Protein AF-0000000084583460 (afdb_homodimer)

Organism: NCBI:txid361277

Secondary structure (DSSP, 8-state):
-EEEEEEEEB-GGGHHHHHHHHHHHHHHHHTSTTEEEEEEEEETTEEEEEEEEEEES-HHHHHHHHHSHHHHHHHHHHHHHBSS--EEEEEEEEE--/-EEEEEEEEB-GGGHHHHHHHHHHHHHHHHTSTTEEEEEEEEETTEEEEEEEEEEES-HHHHHHHHHSHHHHHHHHHHHHHBSS--EEEEEEEEE--

Foldseek 3Di:
DKKKKKKFFFDPVCLVVLVVLVVLLLVVLVPQPFWPHWDKDADPVDSRIIIIITDGNDVVSVVCSCPDPSNVVSQVVRVVTTPDDIDMDMDDDDDDD/DKKKKKKFFFDPVCLVVLVVLVVLLLVVLVPQPFWPHWDKDADPVHSRIIIIITDGNDVVSVV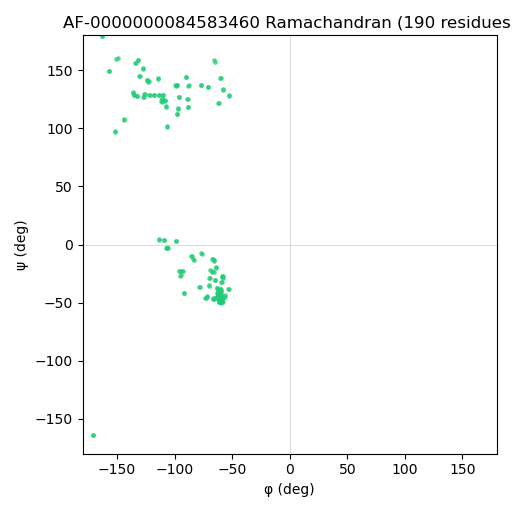CSCPDPSNVVSQVVRVVTTPDDIDMDMDDDDDPD

Nearest PDB structures (foldseek):
  2gff-assembly1_A  TM=9.694E-01  e=3.434E-10  Yersinia pestis
  2omo-assembly4_E  TM=9.622E-01  e=5.397E-10  Nitrosomonas europaea
  4hl9-assembly4_H  TM=9.419E-01  e=2.652E-10  Rhodospirillum rubrum ATCC 11170
  4dpo-assembly1_B  TM=9.558E-01  e=1.333E-09  Methanosarcina mazei Go1
  4zos-assembly1_C  TM=9.372E-01  e=1.881E-08  Yersinia enterocolitica subsp. enterocolitica 8081

Structure (mmCIF, N/CA/C/O backbone):
data_AF-0000000084583460-model_v1
#
loop_
_entity.id
_entity.type
_entity.pdbx_description
1 polymer Monooxygenase
#
loop_
_atom_site.group_PDB
_atom_site.id
_atom_site.type_symbol
_atom_site.label_atom_id
_atom_site.label_alt_id
_atom_site.label_comp_id
_atom_site.label_asym_id
_atom_site.label_entity_id
_atom_site.label_seq_id
_atom_site.pdbx_PDB_ins_code
_atom_site.Cartn_x
_atom_site.Cartn_y
_atom_site.Cartn_z
_atom_site.occupancy
_atom_site.B_iso_or_equiv
_atom_site.auth_seq_id
_atom_site.auth_comp_id
_atom_site.auth_asym_id
_atom_site.auth_atom_id
_atom_site.pdbx_PDB_model_num
ATOM 1 N N . MET A 1 1 ? -16.281 -3.441 -4.391 1 97.62 1 MET A N 1
ATOM 2 C CA . MET A 1 1 ? -14.898 -3.584 -4.809 1 97.62 1 MET A CA 1
ATOM 3 C C . MET A 1 1 ? -14.078 -4.328 -3.756 1 97.62 1 MET A C 1
ATOM 5 O O . MET A 1 1 ? -14.523 -4.473 -2.615 1 97.62 1 MET A O 1
ATOM 9 N N . ILE A 1 2 ? -12.969 -4.938 -4.18 1 98.88 2 ILE A N 1
ATOM 10 C CA . ILE A 1 2 ? -12.07 -5.645 -3.271 1 98.88 2 ILE A CA 1
ATOM 11 C C . ILE A 1 2 ? -10.727 -4.918 -3.207 1 98.88 2 ILE A C 1
ATOM 13 O O . ILE A 1 2 ? -10.164 -4.555 -4.242 1 98.88 2 ILE A O 1
ATOM 17 N N . ILE A 1 3 ? -10.289 -4.637 -2.023 1 98.94 3 ILE A N 1
ATOM 18 C CA . ILE A 1 3 ? -8.961 -4.086 -1.759 1 98.94 3 ILE A CA 1
ATOM 19 C C . ILE A 1 3 ? -8.094 -5.137 -1.073 1 98.94 3 ILE A C 1
ATOM 21 O O . ILE A 1 3 ? -8.516 -5.762 -0.099 1 98.94 3 ILE A O 1
ATOM 25 N N . ILE A 1 4 ? -6.934 -5.355 -1.59 1 98.88 4 ILE A N 1
ATOM 26 C CA . ILE A 1 4 ? -6.027 -6.34 -1.01 1 98.88 4 ILE A CA 1
ATOM 27 C C . ILE A 1 4 ? -4.676 -5.691 -0.725 1 98.88 4 ILE A C 1
ATOM 29 O O . ILE A 1 4 ? -4.137 -4.969 -1.567 1 98.88 4 ILE A O 1
ATOM 33 N N . HIS A 1 5 ? -4.16 -5.836 0.431 1 98.88 5 HIS A N 1
ATOM 34 C CA . HIS A 1 5 ? -2.768 -5.59 0.792 1 98.88 5 HIS A CA 1
ATOM 35 C C . HIS A 1 5 ? -2.016 -6.898 1.012 1 98.88 5 HIS A C 1
ATOM 37 O O . HIS A 1 5 ? -2.178 -7.547 2.049 1 98.88 5 HIS A O 1
ATOM 43 N N . ALA A 1 6 ? -1.236 -7.32 0.054 1 98.75 6 ALA A N 1
ATOM 44 C CA . ALA A 1 6 ? -0.441 -8.539 0.139 1 98.75 6 ALA A CA 1
ATOM 45 C C . ALA A 1 6 ? 1 -8.234 0.536 1 98.75 6 ALA A C 1
ATOM 47 O O . ALA A 1 6 ? 1.744 -7.621 -0.234 1 98.75 6 ALA A O 1
ATOM 48 N N . ARG A 1 7 ? 1.361 -8.641 1.687 1 98.56 7 ARG A N 1
ATOM 49 C CA . ARG A 1 7 ? 2.689 -8.359 2.223 1 98.56 7 ARG A CA 1
ATOM 50 C C . ARG A 1 7 ? 3.623 -9.555 2.016 1 98.56 7 ARG A C 1
ATOM 52 O O . ARG A 1 7 ? 3.223 -10.703 2.203 1 98.56 7 ARG A O 1
ATOM 59 N N . MET A 1 8 ? 4.797 -9.188 1.626 1 98.62 8 MET A N 1
ATOM 60 C CA . MET A 1 8 ? 5.809 -10.195 1.321 1 98.62 8 MET A CA 1
ATOM 61 C C . MET A 1 8 ? 7.16 -9.805 1.903 1 98.62 8 MET A C 1
ATOM 63 O O . MET A 1 8 ? 7.59 -8.664 1.775 1 98.62 8 MET A O 1
ATOM 67 N N . THR A 1 9 ? 7.766 -10.703 2.582 1 98.69 9 THR A N 1
ATOM 68 C CA . THR A 1 9 ? 9.164 -10.586 2.975 1 98.69 9 THR A CA 1
ATOM 69 C C . THR A 1 9 ? 10.039 -11.539 2.162 1 98.69 9 THR A C 1
ATOM 71 O O . THR A 1 9 ? 9.875 -12.758 2.238 1 98.69 9 THR A O 1
ATOM 74 N N . VAL A 1 10 ? 10.922 -10.984 1.455 1 98.69 10 VAL A N 1
ATOM 75 C CA . VAL A 1 10 ? 11.719 -11.734 0.49 1 98.69 10 VAL A CA 1
ATOM 76 C C . VAL A 1 10 ? 13.078 -12.07 1.096 1 98.69 10 VAL A C 1
ATOM 78 O O . VAL A 1 10 ? 13.703 -11.234 1.754 1 98.69 10 VAL A O 1
ATOM 81 N N . LYS A 1 11 ? 13.555 -13.297 0.906 1 98.69 11 LYS A N 1
ATOM 82 C CA . LYS A 1 11 ? 14.922 -13.633 1.286 1 98.69 11 LYS A CA 1
ATOM 83 C C . LYS A 1 11 ? 15.93 -12.734 0.579 1 98.69 11 LYS A C 1
ATOM 85 O O . LYS A 1 11 ? 15.852 -12.539 -0.636 1 98.69 1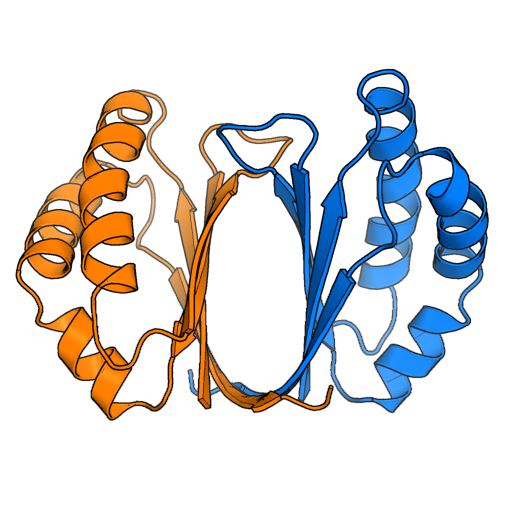1 LYS A O 1
ATOM 90 N N . PRO A 1 12 ? 16.844 -12.25 1.352 1 98.31 12 PRO A N 1
ATOM 91 C CA . PRO A 1 12 ? 17.781 -11.297 0.753 1 98.31 12 PRO A CA 1
ATOM 92 C C . PRO A 1 12 ? 18.453 -11.844 -0.507 1 98.31 12 PRO A C 1
ATOM 94 O O . PRO A 1 12 ? 18.609 -11.117 -1.495 1 98.31 12 PRO A O 1
ATOM 97 N N . GLU A 1 13 ? 18.781 -13.07 -0.544 1 98.31 13 GLU A N 1
ATOM 98 C CA . GLU A 1 13 ? 19.516 -13.664 -1.66 1 98.31 13 GLU A CA 1
ATOM 99 C C . GLU A 1 13 ? 18.594 -13.898 -2.857 1 98.31 13 GLU A C 1
ATOM 101 O O . GLU A 1 13 ? 19.062 -14.242 -3.947 1 98.31 13 GLU A O 1
ATOM 106 N N . LYS A 1 14 ? 17.328 -13.695 -2.662 1 98.44 14 LYS A N 1
ATOM 107 C CA . LYS A 1 14 ? 16.344 -13.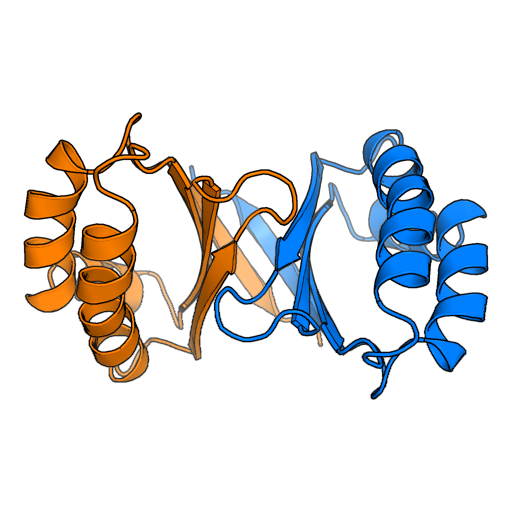953 -3.709 1 98.44 14 LYS A CA 1
ATOM 108 C C . LYS A 1 14 ? 15.688 -12.656 -4.184 1 98.44 14 LYS A C 1
ATOM 110 O O . LYS A 1 14 ? 14.797 -12.68 -5.039 1 98.44 14 LYS A O 1
ATOM 115 N N . ARG A 1 15 ? 16.078 -11.531 -3.713 1 97.62 15 ARG A N 1
ATOM 116 C CA . ARG A 1 15 ? 15.422 -10.25 -3.947 1 97.62 15 ARG A CA 1
ATOM 117 C C . ARG A 1 15 ? 15.375 -9.93 -5.438 1 97.62 15 ARG A C 1
ATOM 119 O O . ARG A 1 15 ? 14.328 -9.523 -5.953 1 97.62 15 ARG A O 1
ATOM 126 N N . GLU A 1 16 ? 16.5 -10.031 -6.137 1 96.75 16 GLU A N 1
ATOM 127 C CA . GLU A 1 16 ? 16.547 -9.719 -7.559 1 96.75 16 GLU A CA 1
ATOM 128 C C . GLU A 1 16 ? 15.617 -10.633 -8.359 1 96.75 16 GLU A C 1
ATOM 130 O O . GLU A 1 16 ? 14.906 -10.18 -9.25 1 96.75 16 GLU A O 1
ATOM 135 N N . GLU A 1 17 ? 15.711 -11.891 -8.086 1 97.38 17 GLU A N 1
ATOM 136 C CA . GLU A 1 17 ? 14.812 -12.852 -8.727 1 97.38 17 GLU A CA 1
ATOM 137 C C . GLU A 1 17 ? 13.352 -12.484 -8.484 1 97.38 17 GLU A C 1
ATOM 139 O O . GLU A 1 17 ? 12.539 -12.516 -9.414 1 97.38 17 GLU A O 1
ATOM 144 N N . PHE A 1 18 ? 13.031 -12.141 -7.273 1 98.31 18 PHE A N 1
ATOM 145 C CA . PHE A 1 18 ? 11.68 -11.742 -6.906 1 98.31 18 PHE A CA 1
ATOM 146 C C . PHE A 1 18 ? 11.227 -10.555 -7.742 1 98.31 18 PHE A C 1
ATOM 148 O O . PHE A 1 18 ? 10.141 -10.578 -8.328 1 98.31 18 PHE A O 1
ATOM 155 N N . LEU A 1 19 ? 12.062 -9.555 -7.809 1 97.31 19 LEU A N 1
ATOM 156 C CA . LEU A 1 19 ? 11.695 -8.328 -8.508 1 97.31 19 LEU A CA 1
ATOM 157 C C . LEU A 1 19 ? 11.5 -8.594 -10 1 97.31 19 LEU A C 1
ATOM 159 O O . LEU A 1 19 ? 10.664 -7.957 -10.641 1 97.31 19 LEU A O 1
ATOM 163 N N . GLN A 1 20 ? 12.195 -9.539 -10.547 1 96.5 20 GLN A N 1
ATOM 164 C CA . GLN A 1 20 ? 12.016 -9.914 -11.945 1 96.5 20 GLN A CA 1
ATOM 165 C C . GLN A 1 20 ? 10.711 -10.672 -12.156 1 96.5 20 GLN A C 1
ATOM 167 O O . GLN A 1 20 ? 9.938 -10.352 -13.062 1 96.5 20 GLN A O 1
ATOM 172 N N . GLU A 1 21 ? 10.453 -11.609 -11.32 1 97.06 21 GLU A N 1
ATOM 173 C CA . GLU A 1 21 ? 9.281 -12.469 -11.484 1 97.06 21 GLU A CA 1
ATOM 174 C C . GLU A 1 21 ? 7.992 -11.703 -11.219 1 97.06 21 GLU A C 1
ATOM 176 O O . GLU A 1 21 ? 6.969 -11.961 -11.859 1 97.06 21 GLU A O 1
ATOM 181 N N . ILE A 1 22 ? 8.055 -10.805 -10.281 1 97.88 22 ILE A N 1
ATOM 182 C CA . ILE A 1 22 ? 6.855 -10.094 -9.859 1 97.88 22 ILE A CA 1
ATOM 183 C C . ILE A 1 22 ? 6.336 -9.219 -11 1 97.88 22 ILE A C 1
ATOM 185 O O . ILE A 1 22 ? 5.164 -8.844 -11.023 1 97.88 22 ILE A O 1
ATOM 189 N N . GLU A 1 23 ? 7.23 -8.852 -11.938 1 97.44 23 GLU A N 1
ATOM 190 C CA . GLU A 1 23 ? 6.844 -8.023 -13.07 1 97.44 23 GLU A CA 1
ATOM 191 C C . GLU A 1 23 ? 5.789 -8.711 -13.93 1 97.44 23 GLU A C 1
ATOM 193 O O . GLU A 1 23 ? 4.844 -8.078 -14.391 1 97.44 23 GLU A O 1
ATOM 198 N N . ALA A 1 24 ? 5.984 -9.992 -14.148 1 97 24 ALA A N 1
ATOM 199 C CA . ALA A 1 24 ? 5.02 -10.75 -14.938 1 97 24 ALA A CA 1
ATOM 200 C C . ALA A 1 24 ? 3.656 -10.781 -14.25 1 97 24 ALA A C 1
ATOM 202 O O . ALA A 1 24 ? 2.619 -10.727 -14.914 1 97 24 ALA A O 1
ATOM 203 N N . VAL A 1 25 ? 3.654 -10.883 -12.961 1 98.31 25 VAL A N 1
ATOM 204 C CA . VAL A 1 25 ? 2.41 -10.883 -12.203 1 98.31 25 VAL A CA 1
ATOM 205 C C . VAL A 1 25 ? 1.722 -9.531 -12.336 1 98.31 25 VAL A C 1
ATOM 207 O O . VAL A 1 25 ? 0.513 -9.461 -12.562 1 98.31 25 VAL A O 1
ATOM 210 N N . MET A 1 26 ? 2.492 -8.477 -12.164 1 98.56 26 MET A N 1
ATOM 211 C CA . MET A 1 26 ? 1.934 -7.129 -12.242 1 98.56 26 MET A CA 1
ATOM 212 C C . MET A 1 26 ? 1.341 -6.871 -13.625 1 98.56 26 MET A C 1
ATOM 214 O O . MET A 1 26 ? 0.203 -6.41 -13.742 1 98.56 26 MET A O 1
ATOM 218 N N . ASP A 1 27 ? 2.139 -7.188 -14.695 1 98.44 27 ASP A N 1
ATOM 219 C CA . ASP A 1 27 ? 1.65 -6.988 -16.062 1 98.44 27 ASP A CA 1
ATOM 220 C C . ASP A 1 27 ? 0.394 -7.816 -16.312 1 98.44 27 ASP A C 1
ATOM 222 O O . ASP A 1 27 ? -0.594 -7.305 -16.844 1 98.44 27 ASP A O 1
ATOM 226 N N . GLY A 1 28 ? 0.445 -9.062 -15.992 1 98.56 28 GLY A N 1
ATOM 227 C CA . GLY A 1 28 ? -0.708 -9.93 -16.172 1 98.56 28 GLY A CA 1
ATOM 228 C C . GLY A 1 28 ? -1.93 -9.461 -15.398 1 98.56 28 GLY A C 1
ATOM 229 O O . GLY A 1 28 ? -3.039 -9.445 -15.938 1 98.56 28 GLY A O 1
ATOM 230 N N . SER A 1 29 ? -1.765 -9.086 -14.094 1 98.75 29 SER A N 1
ATOM 231 C CA . SER A 1 29 ? -2.863 -8.633 -13.242 1 98.75 29 SER A CA 1
ATOM 232 C C . SER A 1 29 ? -3.502 -7.363 -13.789 1 98.75 29 SER A C 1
ATOM 234 O O . SER A 1 29 ? -4.73 -7.262 -13.859 1 98.75 29 SER A O 1
ATOM 236 N N . ARG A 1 30 ? -2.717 -6.43 -14.242 1 98.69 30 ARG A N 1
ATOM 237 C CA . ARG A 1 30 ? -3.205 -5.152 -14.75 1 98.69 30 ARG A CA 1
ATOM 238 C C . ARG A 1 30 ? -3.977 -5.336 -16.047 1 98.69 30 ARG A C 1
ATOM 240 O O . ARG A 1 30 ? -4.805 -4.496 -16.422 1 98.69 30 ARG A O 1
ATOM 247 N N . ALA A 1 31 ? -3.691 -6.426 -16.734 1 98.5 31 ALA A N 1
ATOM 248 C CA . ALA A 1 31 ? -4.363 -6.711 -18 1 98.5 31 ALA A CA 1
ATOM 249 C C . ALA A 1 31 ? -5.699 -7.414 -17.766 1 98.5 31 ALA A C 1
ATOM 251 O O . ALA A 1 31 ? -6.512 -7.535 -18.688 1 98.5 31 ALA A O 1
ATOM 252 N N . GLU A 1 32 ? -5.973 -7.836 -16.578 1 98.56 32 GLU A N 1
ATOM 253 C CA . GLU A 1 32 ? -7.207 -8.555 -16.266 1 98.56 32 GLU A CA 1
ATOM 254 C C . GLU A 1 32 ? -8.391 -7.598 -16.172 1 98.56 32 GLU A C 1
ATOM 256 O O . GLU A 1 32 ? -8.273 -6.512 -15.594 1 98.56 32 GLU A O 1
ATOM 261 N N . SER A 1 33 ? -9.516 -7.945 -16.719 1 96.81 33 SER A N 1
ATOM 262 C CA . SER A 1 33 ? -10.688 -7.09 -16.844 1 96.81 33 SER A CA 1
ATOM 263 C C . SER A 1 33 ? -11.172 -6.605 -15.484 1 96.81 33 SER A C 1
ATOM 265 O O . SER A 1 33 ? -11.672 -5.484 -15.359 1 96.81 33 SER A O 1
ATOM 267 N N . GLY A 1 34 ? -10.977 -7.27 -14.406 1 98.25 34 GLY A N 1
ATOM 268 C CA . GLY A 1 34 ? -11.508 -6.898 -13.102 1 98.25 34 GLY A CA 1
ATOM 269 C C . GLY A 1 34 ? -10.5 -6.188 -12.227 1 98.25 34 GLY A C 1
ATOM 270 O O . GLY A 1 34 ? -10.812 -5.801 -11.102 1 98.25 34 GLY A O 1
ATOM 271 N N . ASN A 1 35 ? -9.312 -5.953 -12.781 1 98.81 35 ASN A N 1
ATOM 272 C CA . ASN A 1 35 ? -8.312 -5.234 -12 1 98.81 35 ASN A CA 1
ATOM 273 C C . ASN A 1 35 ? -8.43 -3.725 -12.188 1 98.81 35 ASN A C 1
ATOM 275 O O . ASN A 1 35 ? -8.469 -3.238 -13.32 1 98.81 35 ASN A O 1
ATOM 279 N N . ASN A 1 36 ? -8.562 -2.99 -11.141 1 98.62 36 ASN A N 1
ATOM 280 C CA . ASN A 1 36 ? -8.562 -1.531 -11.172 1 98.62 36 ASN A CA 1
ATOM 281 C C . ASN A 1 36 ? -7.16 -0.967 -10.969 1 98.62 36 ASN A C 1
ATOM 283 O O . ASN A 1 36 ? -6.789 0.029 -11.594 1 98.62 36 ASN A O 1
ATOM 287 N N . SER A 1 37 ? -6.422 -1.533 -10.07 1 98.44 37 SER A N 1
ATOM 288 C CA . SER A 1 37 ? -5.027 -1.175 -9.836 1 98.44 37 SER A CA 1
ATOM 289 C C . SER A 1 37 ? -4.27 -2.312 -9.164 1 98.44 37 SER A C 1
ATOM 291 O O . SER A 1 37 ? -4.859 -3.117 -8.445 1 98.44 37 SER A O 1
ATOM 293 N N . TYR A 1 38 ? -3.002 -2.457 -9.414 1 98.75 38 TYR A N 1
ATOM 294 C CA . TYR A 1 38 ? -2.072 -3.482 -8.953 1 98.75 38 TYR A CA 1
ATOM 295 C C . TYR A 1 38 ? -0.65 -2.939 -8.883 1 98.75 38 TYR A C 1
ATOM 297 O O . TYR A 1 38 ? 0.07 -2.941 -9.883 1 98.75 38 TYR A O 1
ATOM 305 N N . ASP A 1 39 ? -0.257 -2.514 -7.637 1 98.56 39 ASP A N 1
ATOM 306 C CA . ASP A 1 39 ? 0.99 -1.762 -7.531 1 98.56 39 ASP A CA 1
ATOM 307 C C . ASP A 1 39 ? 1.864 -2.301 -6.402 1 98.56 39 ASP A C 1
ATOM 309 O O . ASP A 1 39 ? 1.396 -2.471 -5.273 1 98.56 39 ASP A O 1
ATOM 313 N N . LEU A 1 40 ? 3.096 -2.602 -6.73 1 98.81 40 LEU A N 1
ATOM 314 C CA . LEU A 1 40 ? 4.066 -3.061 -5.746 1 98.81 40 LEU A CA 1
ATOM 315 C C . LEU A 1 40 ? 4.785 -1.881 -5.098 1 98.81 40 LEU A C 1
ATOM 317 O O . LEU A 1 40 ? 5.18 -0.936 -5.785 1 98.81 40 LEU A O 1
ATOM 321 N N . PHE A 1 41 ? 4.957 -1.953 -3.748 1 98.81 41 PHE A N 1
ATOM 322 C CA . 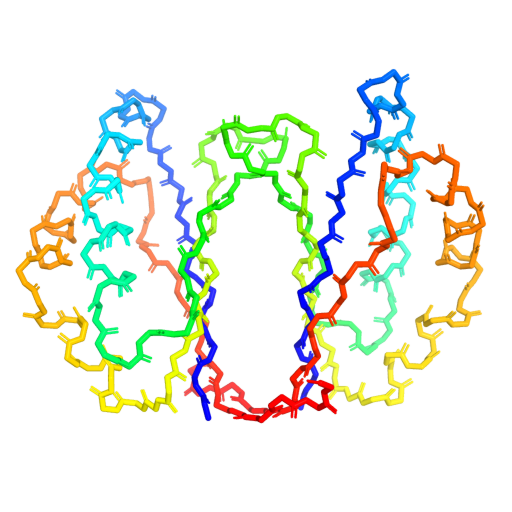PHE A 1 41 ? 5.746 -0.97 -3.018 1 98.81 41 PHE A CA 1
ATOM 323 C C . PHE A 1 41 ? 6.691 -1.654 -2.035 1 98.81 41 PHE A C 1
ATOM 325 O O . PHE A 1 41 ? 6.477 -2.809 -1.662 1 98.81 41 PHE A O 1
ATOM 332 N N . GLN A 1 42 ? 7.703 -0.969 -1.72 1 98.62 42 GLN A N 1
ATOM 333 C CA . GLN A 1 42 ? 8.758 -1.459 -0.84 1 98.62 42 GLN A CA 1
ATOM 334 C C . GLN A 1 42 ? 8.805 -0.662 0.46 1 98.62 42 GLN A C 1
ATOM 336 O O . GLN A 1 42 ? 8.602 0.554 0.456 1 98.62 42 GLN A O 1
ATOM 341 N N . ASP A 1 43 ? 9.086 -1.335 1.635 1 98 43 ASP A N 1
ATOM 342 C CA . ASP A 1 43 ? 9.43 -0.615 2.857 1 98 43 ASP A CA 1
ATOM 343 C C . ASP A 1 43 ? 10.711 0.198 2.672 1 98 43 ASP A C 1
ATOM 345 O O . ASP A 1 43 ? 11.758 -0.351 2.314 1 98 43 ASP A O 1
ATOM 349 N N . PRO A 1 44 ? 10.617 1.5 2.883 1 96.5 44 PRO A N 1
ATOM 350 C CA . PRO A 1 44 ? 11.828 2.293 2.641 1 96.5 44 PRO A CA 1
ATOM 351 C C . PRO A 1 44 ? 12.953 1.961 3.615 1 96.5 44 PRO A C 1
ATOM 353 O O . PRO A 1 44 ? 14.117 2.309 3.367 1 96.5 44 PRO A O 1
ATOM 356 N N . LYS A 1 45 ? 12.641 1.275 4.66 1 95.25 45 LYS A N 1
ATOM 357 C CA . LYS A 1 45 ? 13.656 0.974 5.668 1 95.25 45 LYS A CA 1
ATOM 358 C C . LYS A 1 45 ? 14.07 -0.493 5.605 1 95.25 45 LYS A C 1
ATOM 360 O O . LYS A 1 45 ? 14.898 -0.941 6.398 1 95.25 45 LYS A O 1
ATOM 365 N N . ASP A 1 46 ? 13.461 -1.273 4.75 1 97.06 46 ASP A N 1
ATOM 366 C CA . ASP A 1 46 ? 13.773 -2.689 4.578 1 97.06 46 ASP A CA 1
ATOM 367 C C . ASP A 1 46 ? 13.641 -3.109 3.117 1 97.06 46 ASP A C 1
ATOM 369 O O . ASP A 1 46 ? 12.531 -3.34 2.629 1 97.06 46 ASP A O 1
ATOM 373 N N . ALA A 1 47 ? 14.742 -3.346 2.508 1 96.69 47 ALA A N 1
ATOM 374 C CA . ALA A 1 47 ? 14.805 -3.584 1.068 1 96.69 47 ALA A CA 1
ATOM 375 C C . ALA A 1 47 ? 14.133 -4.902 0.7 1 96.69 47 ALA A C 1
ATOM 377 O O . ALA A 1 47 ? 13.867 -5.164 -0.476 1 96.69 47 ALA A O 1
ATOM 378 N N . ASN A 1 48 ? 13.836 -5.73 1.682 1 98.25 48 ASN A N 1
ATOM 379 C CA . ASN A 1 48 ? 13.297 -7.055 1.387 1 98.25 48 ASN A CA 1
ATOM 380 C C . ASN A 1 48 ? 11.828 -7.16 1.774 1 98.25 48 ASN A C 1
ATOM 382 O O . ASN A 1 48 ? 11.234 -8.242 1.709 1 98.25 48 ASN A O 1
ATOM 386 N N . SER A 1 49 ? 11.242 -6.066 2.225 1 98.5 49 SER A N 1
ATOM 387 C CA . SER A 1 49 ? 9.844 -6.023 2.639 1 98.5 49 SER A CA 1
ATOM 388 C C . SER A 1 49 ? 8.992 -5.25 1.634 1 98.5 49 SER A C 1
ATOM 390 O O . SER A 1 49 ? 9.289 -4.094 1.319 1 98.5 49 SER A O 1
ATOM 392 N N . PHE A 1 50 ? 7.91 -5.934 1.104 1 98.75 50 PHE A N 1
ATOM 393 C CA . PHE A 1 50 ? 7.082 -5.367 0.045 1 98.75 50 PHE A CA 1
ATOM 394 C C . PHE A 1 50 ? 5.602 -5.496 0.387 1 98.75 50 PHE A C 1
ATOM 396 O O . PHE A 1 50 ? 5.223 -6.316 1.224 1 98.75 50 PHE A O 1
ATOM 403 N N . VAL A 1 51 ? 4.84 -4.668 -0.241 1 98.88 51 VAL A N 1
ATOM 404 C CA . VAL A 1 51 ? 3.391 -4.816 -0.234 1 98.88 51 VAL A CA 1
ATOM 405 C C . VAL A 1 51 ? 2.844 -4.625 -1.646 1 98.88 51 VAL A C 1
ATOM 407 O O . VAL A 1 51 ? 3.271 -3.717 -2.365 1 98.88 51 VAL A O 1
ATOM 410 N N . MET A 1 52 ? 2.059 -5.535 -2.084 1 98.88 52 MET A N 1
ATOM 411 C CA . MET A 1 52 ? 1.221 -5.309 -3.258 1 98.88 52 MET A CA 1
ATOM 412 C C . MET A 1 52 ? -0.117 -4.691 -2.861 1 98.88 52 MET A C 1
ATOM 414 O O . MET A 1 52 ? -0.85 -5.258 -2.049 1 98.88 52 MET A O 1
ATOM 418 N N . VAL A 1 53 ? -0.397 -3.498 -3.352 1 98.88 53 VAL A N 1
ATOM 419 C CA . VAL A 1 53 ? -1.683 -2.836 -3.156 1 98.88 53 VAL A CA 1
ATOM 420 C C . VAL A 1 53 ? -2.572 -3.064 -4.375 1 98.88 53 VAL A C 1
ATOM 422 O O . VAL A 1 53 ? -2.248 -2.621 -5.48 1 98.88 53 VAL A O 1
ATOM 425 N N . GLU A 1 54 ? -3.689 -3.756 -4.109 1 98.88 54 GLU A N 1
ATOM 426 C CA . GLU A 1 54 ? -4.543 -4.199 -5.207 1 98.88 54 GLU A CA 1
ATOM 427 C C . GLU A 1 54 ? -5.9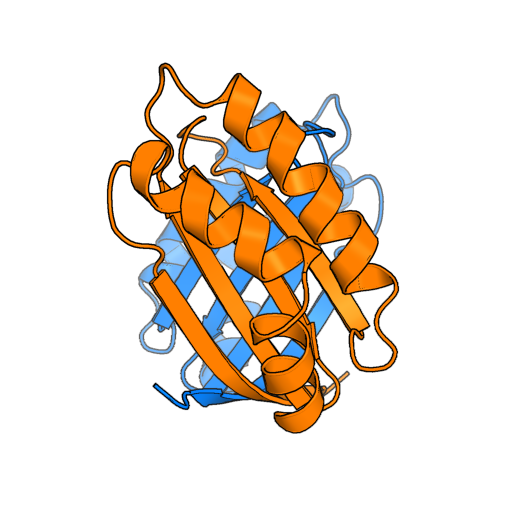65 -3.664 -5.055 1 98.88 54 GLU A C 1
ATOM 429 O O . GLU A 1 54 ? -6.48 -3.574 -3.938 1 98.88 54 GLU A O 1
ATOM 434 N N . ASN A 1 55 ? -6.512 -3.291 -6.117 1 98.88 55 ASN A N 1
ATOM 435 C CA . ASN A 1 55 ? -7.926 -2.949 -6.211 1 98.88 55 ASN A CA 1
ATOM 436 C C . ASN A 1 55 ? -8.617 -3.719 -7.332 1 98.88 55 ASN A C 1
ATOM 438 O O . ASN A 1 55 ? -8.125 -3.752 -8.461 1 98.88 55 ASN A O 1
ATOM 442 N N . TRP A 1 56 ? -9.703 -4.375 -6.98 1 98.88 56 TRP A N 1
ATOM 443 C CA . TRP A 1 56 ? -10.43 -5.25 -7.895 1 98.88 56 TRP A CA 1
ATOM 444 C C . TRP A 1 56 ? -11.914 -4.879 -7.934 1 98.88 56 TRP A C 1
ATOM 446 O O . TRP A 1 56 ? -12.477 -4.453 -6.926 1 98.88 56 TRP A O 1
ATOM 456 N N . LYS A 1 57 ? -12.438 -5.168 -9.062 1 98.56 57 LYS A N 1
ATOM 457 C CA . LYS A 1 57 ? -13.852 -4.883 -9.281 1 98.56 57 LYS A CA 1
ATOM 458 C C . LYS A 1 57 ? -14.727 -5.648 -8.297 1 98.56 57 LYS A C 1
ATOM 460 O O . LYS A 1 57 ? -15.703 -5.105 -7.777 1 98.56 57 LYS A O 1
ATOM 465 N N . ASP A 1 58 ? -14.492 -6.879 -8.117 1 98.38 58 ASP A N 1
ATOM 466 C CA . ASP A 1 58 ? -15.273 -7.746 -7.238 1 98.38 58 ASP A CA 1
ATOM 467 C C . ASP A 1 58 ? -14.508 -9.031 -6.918 1 98.38 58 ASP A C 1
ATOM 469 O O . ASP A 1 58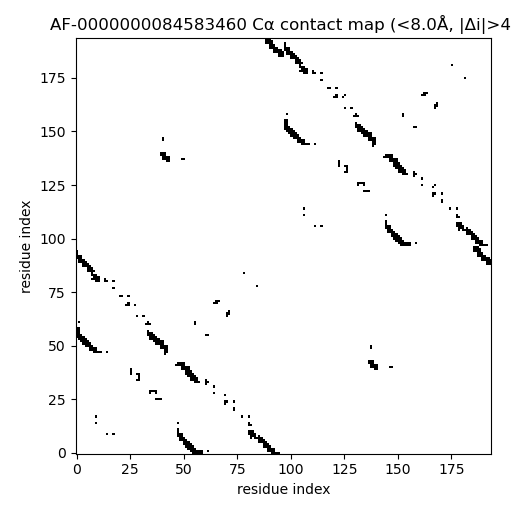 ? -13.383 -9.219 -7.371 1 98.38 58 ASP A O 1
ATOM 473 N N . MET A 1 59 ? -15.117 -9.891 -6.105 1 98.06 59 MET A N 1
ATOM 474 C CA . MET A 1 59 ? -14.453 -11.109 -5.656 1 98.06 59 MET A CA 1
ATOM 475 C C . MET A 1 59 ? -14.289 -12.102 -6.809 1 98.06 59 MET A C 1
ATOM 477 O O . MET A 1 59 ? -13.367 -12.914 -6.809 1 98.06 59 MET A O 1
ATOM 481 N N . GLU A 1 60 ? -15.188 -12.039 -7.762 1 98.5 60 GLU A N 1
ATOM 482 C CA . GLU A 1 60 ? -15.031 -12.891 -8.945 1 98.5 60 GLU A CA 1
ATOM 483 C C . GLU A 1 60 ? -13.734 -12.578 -9.68 1 98.5 60 GLU A C 1
ATOM 485 O O . GLU A 1 60 ? -13.031 -13.492 -10.125 1 98.5 60 GLU A O 1
ATOM 490 N N . ALA A 1 61 ? -13.445 -11.289 -9.812 1 98.75 61 ALA A N 1
ATOM 491 C CA . ALA A 1 61 ? -12.203 -10.875 -10.438 1 98.75 61 ALA A CA 1
ATOM 492 C C . ALA A 1 61 ? -10.992 -11.375 -9.648 1 98.75 61 ALA A C 1
ATOM 494 O O . ALA A 1 61 ? -10.008 -11.836 -10.234 1 98.75 61 ALA A O 1
ATOM 495 N N . VAL A 1 62 ? -11.062 -11.312 -8.359 1 98.69 62 VAL A N 1
ATOM 496 C CA . VAL A 1 62 ? -9.977 -11.789 -7.512 1 98.69 62 VAL A CA 1
ATOM 497 C C . VAL A 1 62 ? -9.781 -13.297 -7.715 1 98.69 62 VAL A C 1
ATOM 499 O O . VAL A 1 62 ? -8.648 -13.766 -7.852 1 98.69 62 VAL A O 1
ATOM 502 N N . GLN A 1 63 ? -10.852 -14.023 -7.73 1 98.25 63 GLN A N 1
ATOM 503 C CA . GLN A 1 63 ? -10.773 -15.469 -7.918 1 98.25 63 GLN A CA 1
ATOM 504 C C . GLN A 1 63 ? -10.164 -15.812 -9.273 1 98.25 63 GLN A C 1
ATOM 506 O O . GLN A 1 63 ? -9.344 -16.719 -9.383 1 98.25 63 GLN A O 1
ATOM 511 N N . ALA A 1 64 ? -10.578 -15.102 -10.289 1 98.5 64 ALA A N 1
ATOM 512 C CA . ALA A 1 64 ? -9.992 -15.297 -11.609 1 98.5 64 ALA A CA 1
ATOM 513 C C . ALA A 1 64 ? -8.492 -15.031 -11.586 1 98.5 64 ALA A C 1
ATOM 515 O O . ALA A 1 64 ? -7.711 -15.797 -12.164 1 98.5 64 ALA A O 1
ATOM 516 N N . HIS A 1 65 ? -8.078 -13.984 -10.938 1 98.69 65 HIS A N 1
ATOM 517 C CA . HIS A 1 65 ? -6.664 -13.656 -10.789 1 98.69 65 HIS A CA 1
ATOM 518 C C . HIS A 1 65 ? -5.914 -14.789 -10.094 1 98.69 65 HIS A C 1
ATOM 520 O O . HIS A 1 65 ? -4.844 -15.203 -10.555 1 98.69 65 HIS A O 1
ATOM 526 N N . ASN A 1 66 ? -6.496 -15.305 -8.992 1 97.75 66 ASN A N 1
ATOM 527 C CA . ASN A 1 66 ? -5.84 -16.328 -8.188 1 97.75 66 ASN A CA 1
ATOM 528 C C . ASN A 1 66 ? -5.637 -17.625 -8.977 1 97.75 66 ASN A C 1
ATOM 530 O O . ASN A 1 66 ? -4.77 -18.422 -8.641 1 97.75 66 ASN A O 1
ATOM 534 N N . THR A 1 67 ? -6.414 -17.781 -10.062 1 97.62 67 THR A N 1
ATOM 535 C CA . THR A 1 67 ? -6.312 -19 -10.844 1 97.62 67 THR A CA 1
ATOM 536 C C . THR A 1 67 ? -5.582 -18.734 -12.156 1 97.62 67 THR A C 1
ATOM 538 O O . THR A 1 67 ? -5.395 -19.656 -12.961 1 97.62 67 THR A O 1
ATOM 541 N N . SER A 1 68 ? -5.242 -17.547 -12.406 1 98.12 68 SER A N 1
ATOM 542 C CA . SER A 1 68 ? -4.535 -17.219 -13.641 1 98.12 68 SER A CA 1
ATOM 543 C C . SER A 1 68 ? -3.154 -17.859 -13.68 1 98.12 68 SER A C 1
ATOM 545 O O . SER A 1 68 ? -2.578 -18.172 -12.641 1 98.12 68 SER A O 1
ATOM 547 N N . SER A 1 69 ? -2.561 -18.031 -14.867 1 97.75 69 SER A N 1
ATOM 548 C CA . SER A 1 69 ? -1.261 -18.672 -15.047 1 97.75 69 SER A CA 1
ATOM 549 C C . SER A 1 69 ? -0.143 -17.844 -14.43 1 97.75 69 SER A C 1
ATOM 551 O O . SER A 1 69 ? 0.751 -18.375 -13.773 1 97.75 69 SER A O 1
ATOM 553 N N . HIS A 1 70 ? -0.174 -16.531 -14.703 1 97.75 70 HIS A N 1
ATOM 554 C CA . HIS A 1 70 ? 0.899 -15.688 -14.188 1 97.75 70 HIS A CA 1
ATOM 555 C C . HIS A 1 70 ? 0.921 -15.695 -12.656 1 97.75 70 HIS A C 1
ATOM 557 O O . HIS A 1 70 ? 1.993 -15.695 -12.047 1 97.75 70 HIS A O 1
ATOM 563 N N . PHE A 1 71 ? -0.216 -15.688 -12.008 1 98.19 71 PHE A N 1
ATOM 564 C CA . PHE A 1 71 ? -0.245 -15.703 -10.547 1 98.19 71 PHE A CA 1
ATOM 565 C C . PHE A 1 71 ? 0.171 -17.062 -10.008 1 98.19 71 PHE A C 1
ATOM 567 O O . PHE A 1 71 ? 0.994 -17.156 -9.094 1 98.19 71 PHE A O 1
ATOM 574 N N . GLN A 1 72 ? -0.38 -18.156 -10.609 1 97.56 72 GLN A N 1
ATOM 575 C CA . GLN A 1 72 ? -0.064 -19.5 -10.141 1 97.56 72 GLN A CA 1
ATOM 576 C C . GLN A 1 72 ? 1.423 -19.797 -10.305 1 97.56 72 GLN A C 1
ATOM 578 O O . GLN A 1 72 ? 2.035 -20.422 -9.422 1 97.56 72 GLN A O 1
ATOM 583 N N . LYS A 1 73 ? 1.964 -19.438 -11.375 1 96.56 73 LYS A N 1
ATOM 584 C CA . LYS A 1 73 ? 3.398 -19.609 -11.578 1 96.56 73 LYS A CA 1
ATOM 585 C C . LYS A 1 73 ? 4.203 -18.875 -10.508 1 96.56 73 LYS A C 1
ATOM 587 O O . LYS A 1 73 ? 5.164 -19.422 -9.961 1 96.56 73 LYS A O 1
ATOM 592 N N . PHE A 1 74 ? 3.82 -17.625 -10.242 1 97.44 74 PHE A N 1
ATOM 593 C CA . PHE A 1 74 ? 4.516 -16.828 -9.234 1 97.44 74 PHE A CA 1
ATOM 594 C C . PHE A 1 74 ? 4.414 -17.484 -7.863 1 97.44 74 PHE A C 1
ATOM 596 O O . PHE A 1 74 ? 5.41 -17.578 -7.145 1 97.44 74 PHE A O 1
ATOM 603 N N . ILE A 1 75 ? 3.203 -17.875 -7.488 1 96.06 75 ILE A N 1
ATOM 604 C CA . ILE A 1 75 ? 2.984 -18.422 -6.148 1 96.06 75 ILE A CA 1
ATOM 605 C C . ILE A 1 75 ? 3.838 -19.672 -5.957 1 96.06 75 ILE A C 1
ATOM 607 O O . ILE A 1 75 ? 4.379 -19.891 -4.871 1 96.06 75 ILE A O 1
ATOM 611 N N . ALA A 1 76 ? 3.979 -20.469 -6.941 1 94.75 76 ALA A N 1
ATOM 612 C CA . ALA A 1 76 ? 4.832 -21.656 -6.875 1 94.75 76 ALA A CA 1
ATOM 613 C C . ALA A 1 76 ? 6.277 -21.266 -6.582 1 94.75 76 ALA A C 1
ATOM 615 O O . ALA A 1 76 ? 6.941 -21.906 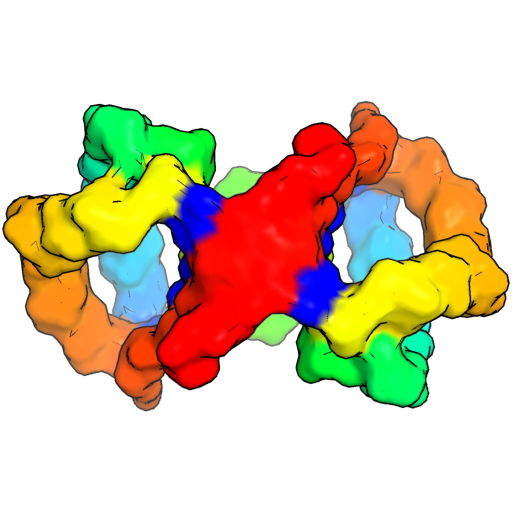-5.766 1 94.75 76 ALA A O 1
ATOM 616 N N . SER A 1 77 ? 6.738 -20.25 -7.16 1 94.75 77 SER A N 1
ATOM 617 C CA . SER A 1 77 ? 8.109 -19.766 -6.984 1 94.75 77 SER A CA 1
ATOM 618 C C . SER A 1 77 ? 8.258 -19.016 -5.672 1 94.75 77 SER A C 1
ATOM 620 O O . SER A 1 77 ? 9.32 -19.062 -5.043 1 94.75 77 SER A O 1
ATOM 622 N N . ALA A 1 78 ? 7.219 -18.297 -5.312 1 94.25 78 ALA A N 1
ATOM 623 C CA . ALA A 1 78 ? 7.25 -17.422 -4.148 1 94.25 78 ALA A CA 1
ATOM 624 C C . ALA A 1 78 ? 7.547 -18.203 -2.873 1 94.25 78 ALA A C 1
ATOM 626 O O . ALA A 1 78 ? 8.242 -17.719 -1.979 1 94.25 78 ALA A O 1
ATOM 627 N N . LYS A 1 79 ? 7.129 -19.406 -2.795 1 93.81 79 LYS A N 1
ATOM 628 C CA . LYS A 1 79 ? 7.367 -20.25 -1.627 1 93.81 79 LYS A CA 1
ATOM 629 C C . LYS A 1 79 ? 8.859 -20.391 -1.347 1 93.81 79 LYS A C 1
ATOM 631 O O . LYS A 1 79 ? 9.273 -20.484 -0.188 1 93.81 79 LYS A O 1
ATOM 636 N N . GLU A 1 80 ? 9.609 -20.266 -2.336 1 96.31 80 GLU A N 1
ATOM 637 C CA . GLU A 1 80 ? 11.055 -20.422 -2.195 1 96.31 80 GLU A CA 1
ATOM 638 C C . GLU A 1 80 ? 11.727 -19.078 -1.966 1 96.31 80 GLU A C 1
ATOM 640 O O . GLU A 1 80 ? 12.828 -19 -1.419 1 96.31 80 GLU A O 1
ATOM 645 N N . MET A 1 81 ? 11.102 -18.094 -2.354 1 98.38 81 MET A N 1
ATOM 646 C CA . MET A 1 81 ? 11.75 -16.781 -2.354 1 98.38 81 MET A CA 1
ATOM 647 C C . MET A 1 81 ? 11.43 -16.016 -1.075 1 98.38 81 MET A C 1
ATOM 649 O O . MET A 1 81 ? 12.188 -15.133 -0.667 1 98.38 81 MET A O 1
ATOM 653 N N . LEU A 1 82 ? 10.32 -16.328 -0.503 1 98.31 82 LEU A N 1
ATOM 654 C CA . LEU A 1 82 ? 9.852 -15.555 0.642 1 98.31 82 LEU A CA 1
ATOM 655 C C . LEU A 1 82 ? 10.367 -16.141 1.947 1 98.31 82 LEU A C 1
ATOM 657 O O . LEU A 1 82 ? 10.508 -17.359 2.068 1 98.31 82 LEU A O 1
ATOM 661 N N . SER A 1 83 ? 10.664 -15.281 2.883 1 98 83 SER A N 1
ATOM 662 C CA . SER A 1 83 ? 11.172 -15.711 4.184 1 98 83 SER A CA 1
ATOM 663 C C . SER A 1 83 ? 10.031 -16.109 5.117 1 98 83 SER A C 1
ATOM 665 O O . SER A 1 83 ? 10.273 -16.625 6.215 1 98 83 SER A O 1
ATOM 667 N N . ALA A 1 84 ? 8.828 -15.797 4.816 1 96.19 84 ALA A N 1
ATOM 668 C CA . ALA A 1 84 ? 7.578 -16.141 5.488 1 96.19 84 ALA A CA 1
ATOM 669 C C . ALA A 1 84 ? 6.43 -16.234 4.488 1 96.19 84 ALA A C 1
ATOM 671 O O . ALA A 1 84 ? 6.531 -15.734 3.367 1 96.19 84 ALA A O 1
ATOM 672 N N . PRO A 1 85 ? 5.34 -16.906 4.867 1 95.81 85 PRO A N 1
ATOM 673 C CA . PRO A 1 85 ? 4.211 -17 3.941 1 95.81 85 PRO A CA 1
ATOM 674 C C . PRO A 1 85 ? 3.641 -15.625 3.578 1 95.81 85 PRO A C 1
ATOM 676 O O . PRO A 1 85 ? 3.609 -14.727 4.418 1 95.81 85 PRO A O 1
ATOM 679 N N . LEU A 1 86 ? 3.229 -15.5 2.309 1 96.81 86 LEU A N 1
ATOM 680 C CA . LEU A 1 86 ? 2.523 -14.305 1.871 1 96.81 86 LEU A CA 1
ATOM 681 C C . LEU A 1 86 ? 1.333 -14.008 2.777 1 96.81 86 LEU A C 1
ATOM 683 O O . LEU A 1 86 ? 0.554 -14.914 3.098 1 96.81 86 LEU A O 1
ATOM 687 N N . ALA A 1 87 ? 1.253 -12.828 3.254 1 97.19 87 ALA A N 1
ATOM 688 C CA . ALA A 1 87 ? 0.148 -12.391 4.105 1 97.19 87 ALA A CA 1
ATOM 689 C C . ALA A 1 87 ? -0.732 -11.375 3.391 1 97.19 87 ALA A C 1
ATOM 691 O O . ALA A 1 87 ? -0.254 -10.32 2.971 1 97.19 87 ALA A O 1
ATOM 692 N N . ALA A 1 88 ? -2.014 -11.672 3.273 1 98.12 88 ALA A N 1
ATOM 693 C CA . ALA A 1 88 ? -2.922 -10.773 2.564 1 98.12 88 ALA A CA 1
ATOM 694 C C . ALA A 1 88 ? -4.055 -10.312 3.473 1 98.12 88 ALA A C 1
ATOM 696 O O . ALA A 1 88 ? -4.695 -11.125 4.141 1 98.12 88 ALA A O 1
ATOM 697 N N . ASP A 1 89 ? -4.277 -9.055 3.553 1 98.62 89 ASP A N 1
ATOM 698 C CA . ASP A 1 89 ? -5.504 -8.484 4.094 1 98.62 89 ASP A CA 1
ATOM 699 C C . ASP A 1 89 ? -6.492 -8.148 2.975 1 98.62 89 ASP A C 1
ATOM 701 O O . ASP A 1 89 ? -6.145 -7.457 2.016 1 98.62 89 ASP A O 1
ATOM 705 N N . VAL A 1 90 ? -7.648 -8.625 3.094 1 98.81 90 VAL A N 1
ATOM 706 C CA . VAL A 1 90 ? -8.656 -8.477 2.051 1 98.81 90 VAL A CA 1
ATOM 707 C C . VAL A 1 90 ? -9.844 -7.684 2.594 1 98.81 90 VAL A C 1
ATOM 709 O O . VAL A 1 90 ? -10.391 -8.008 3.652 1 98.81 90 VAL A O 1
ATOM 712 N N . TYR A 1 91 ? -10.227 -6.684 1.883 1 98.81 91 TYR A N 1
ATOM 713 C CA . TYR A 1 91 ? -11.352 -5.836 2.262 1 98.81 91 TYR A CA 1
ATOM 714 C C . TYR A 1 91 ? -12.391 -5.777 1.146 1 98.81 91 TYR A C 1
ATOM 716 O O . TYR A 1 91 ? -12.039 -5.773 -0.036 1 98.81 91 TYR A O 1
ATOM 724 N N . GLN A 1 92 ? -13.594 -5.77 1.548 1 98.81 92 GLN A N 1
ATOM 725 C CA . GLN A 1 92 ? -14.695 -5.465 0.639 1 98.81 92 GLN A CA 1
ATOM 726 C C . GLN A 1 92 ? -15.336 -4.121 0.977 1 98.81 92 GLN A C 1
ATOM 728 O O . GLN A 1 92 ? -15.641 -3.848 2.141 1 98.81 92 GLN A O 1
ATOM 733 N N . GLY A 1 93 ? -15.391 -3.293 0.012 1 98.19 93 GLY A N 1
ATOM 734 C CA . GLY A 1 93 ? -15.961 -1.986 0.289 1 98.19 93 GLY A CA 1
ATOM 735 C C . GLY A 1 93 ? -16.188 -1.159 -0.961 1 98.19 93 GLY A C 1
ATOM 736 O O . GLY A 1 93 ? -16.297 -1.703 -2.062 1 98.19 93 GLY A O 1
ATOM 737 N N . GLU A 1 94 ? -16.391 0.199 -0.756 1 98.31 94 GLU A N 1
ATOM 738 C CA . GLU A 1 94 ? -16.641 1.151 -1.835 1 98.31 94 GLU A CA 1
ATOM 739 C C . GLU A 1 94 ? -15.719 2.367 -1.714 1 98.31 94 GLU A C 1
ATOM 741 O O . GLU A 1 94 ? -15.383 2.789 -0.605 1 98.31 94 GLU A O 1
ATOM 746 N N . LYS A 1 95 ? -15.352 2.83 -2.826 1 98.44 95 LYS A N 1
ATOM 747 C CA . LYS A 1 95 ? -14.594 4.078 -2.85 1 98.44 95 LYS A CA 1
ATOM 748 C C . LYS A 1 95 ? -15.477 5.266 -2.49 1 98.44 95 LYS A C 1
ATOM 750 O O . LYS A 1 95 ? -16.609 5.379 -2.98 1 98.44 95 LYS A O 1
ATOM 755 N N . LEU A 1 96 ? -14.945 6.121 -1.657 1 98.5 96 LEU A N 1
ATOM 756 C CA . LEU A 1 96 ? -15.75 7.246 -1.187 1 98.5 96 LEU A CA 1
ATOM 757 C C . LEU A 1 96 ? -15.469 8.5 -2.014 1 98.5 96 LEU A C 1
ATOM 759 O O . LEU A 1 96 ? -16.266 9.445 -2 1 98.5 96 LEU A O 1
ATOM 763 N N . ASN A 1 97 ? -14.359 8.594 -2.641 1 96.62 97 ASN A N 1
ATOM 764 C CA . ASN A 1 97 ? -14.016 9.766 -3.447 1 96.62 97 ASN A CA 1
ATOM 765 C C . ASN A 1 97 ? -13.664 9.367 -4.879 1 96.62 97 ASN A C 1
ATOM 767 O O . ASN A 1 97 ? -13.422 8.195 -5.164 1 96.62 97 ASN A O 1
ATOM 771 N N . MET B 1 1 ? -14.938 0.236 8.492 1 97.62 1 MET B N 1
ATOM 772 C CA . MET B 1 1 ? -13.547 0.678 8.539 1 97.62 1 MET B CA 1
ATOM 773 C C . MET B 1 1 ? -13.211 1.541 7.324 1 97.62 1 MET B C 1
ATOM 775 O O . MET B 1 1 ? -13.961 1.562 6.348 1 97.62 1 MET B O 1
ATOM 779 N N . ILE B 1 2 ? -12.195 2.381 7.457 1 98.88 2 ILE B N 1
ATOM 780 C CA . ILE B 1 2 ? -11.734 3.23 6.363 1 98.88 2 ILE B CA 1
ATOM 781 C C . ILE B 1 2 ? -10.336 2.799 5.93 1 98.88 2 ILE B C 1
ATOM 783 O O . ILE B 1 2 ? -9.453 2.592 6.77 1 98.88 2 ILE B O 1
ATOM 787 N N . ILE B 1 3 ? -10.164 2.586 4.66 1 98.94 3 ILE B N 1
ATOM 788 C CA . ILE B 1 3 ? -8.875 2.311 4.047 1 98.94 3 ILE B CA 1
ATOM 789 C C . ILE B 1 3 ? -8.453 3.498 3.184 1 98.94 3 ILE B C 1
ATOM 791 O O . ILE B 1 3 ? -9.234 3.996 2.373 1 98.94 3 ILE B O 1
ATOM 795 N N . ILE B 1 4 ? -7.266 3.967 3.402 1 98.88 4 ILE B N 1
ATOM 796 C CA . ILE B 1 4 ? -6.766 5.102 2.633 1 98.88 4 ILE B CA 1
ATOM 797 C C . ILE B 1 4 ? -5.43 4.738 1.989 1 98.88 4 ILE B C 1
ATOM 799 O O . ILE B 1 4 ? -4.551 4.172 2.645 1 98.88 4 ILE B O 1
ATOM 803 N N . HIS B 1 5 ? -5.277 4.949 0.739 1 98.88 5 HIS B N 1
ATOM 804 C CA . HIS B 1 5 ? -4.008 4.988 0.022 1 98.88 5 HIS B CA 1
ATOM 805 C C . HIS B 1 5 ? -3.631 6.418 -0.351 1 98.88 5 HIS B C 1
ATOM 807 O O . HIS B 1 5 ? -4.188 6.988 -1.291 1 98.88 5 HIS B O 1
ATOM 813 N N . ALA B 1 6 ? -2.729 7.02 0.394 1 98.75 6 ALA B N 1
ATOM 814 C CA . ALA B 1 6 ? -2.256 8.375 0.137 1 98.75 6 ALA B CA 1
ATOM 815 C C . ALA B 1 6 ? -0.938 8.367 -0.632 1 98.75 6 ALA B C 1
ATOM 817 O O . ALA B 1 6 ? 0.092 7.938 -0.105 1 98.75 6 ALA B O 1
ATOM 818 N N . ARG B 1 7 ? -0.984 8.805 -1.829 1 98.56 7 ARG B N 1
ATOM 819 C CA . ARG B 1 7 ? 0.183 8.797 -2.705 1 98.56 7 ARG B CA 1
ATOM 820 C C . ARG B 1 7 ? 0.868 10.156 -2.721 1 98.56 7 ARG B C 1
ATOM 822 O O . ARG B 1 7 ? 0.202 11.188 -2.77 1 98.56 7 ARG B O 1
ATOM 829 N N . MET B 1 8 ? 2.15 10.062 -2.662 1 98.62 8 MET B N 1
ATOM 830 C CA . MET B 1 8 ? 2.969 11.273 -2.609 1 98.62 8 MET B CA 1
ATOM 831 C C . MET B 1 8 ? 4.172 11.156 -3.539 1 98.62 8 MET B C 1
ATOM 833 O O . MET B 1 8 ? 4.848 10.125 -3.562 1 98.62 8 MET B O 1
ATOM 837 N N . THR B 1 9 ? 4.375 12.133 -4.32 1 98.62 9 THR B N 1
ATOM 838 C CA . THR B 1 9 ? 5.617 12.297 -5.066 1 98.62 9 THR B CA 1
ATOM 839 C C . THR B 1 9 ? 6.453 13.43 -4.484 1 98.62 9 THR B C 1
ATOM 841 O O . THR B 1 9 ? 6.027 14.586 -4.484 1 98.62 9 THR B O 1
ATOM 844 N N . VAL B 1 10 ? 7.602 13.094 -4.055 1 98.75 10 VAL B N 1
ATOM 845 C CA . VAL B 1 10 ? 8.453 14.023 -3.311 1 98.75 10 VAL B CA 1
ATOM 846 C C . VAL B 1 10 ? 9.508 14.617 -4.242 1 98.75 10 VAL B C 1
ATOM 848 O O . VAL B 1 10 ? 10.094 13.906 -5.059 1 98.75 10 VAL B O 1
ATOM 851 N N . LYS B 1 11 ? 9.75 15.922 -4.141 1 98.62 11 LYS B N 1
ATOM 852 C CA . LYS B 1 11 ? 10.867 16.531 -4.855 1 98.62 11 LYS B CA 1
ATOM 853 C C . LYS B 1 11 ? 12.188 15.867 -4.461 1 98.62 11 LYS B C 1
ATOM 855 O O . LYS B 1 11 ? 12.469 15.695 -3.271 1 98.62 11 LYS B O 1
ATOM 860 N N . PRO B 1 12 ? 12.945 15.562 -5.461 1 98.31 12 PRO B N 1
ATOM 861 C CA . PRO B 1 12 ? 14.188 14.844 -5.152 1 98.31 12 PRO B CA 1
ATOM 862 C C . PRO B 1 12 ? 15.031 15.547 -4.094 1 98.31 12 PRO B C 1
ATOM 864 O O . PRO B 1 12 ? 15.578 14.898 -3.197 1 98.31 12 PRO B O 1
ATOM 867 N N . GLU B 1 13 ? 15.094 16.828 -4.109 1 98.31 13 GLU B N 1
ATOM 868 C CA . GLU B 1 13 ? 15.953 17.594 -3.205 1 98.31 13 GLU B CA 1
ATOM 869 C C . GLU B 1 13 ? 15.352 17.656 -1.805 1 98.31 13 GLU B C 1
ATOM 871 O O . GLU B 1 13 ? 16 18.109 -0.865 1 98.31 13 GLU B O 1
ATOM 876 N N . LYS B 1 14 ? 14.141 17.188 -1.662 1 98.44 14 LYS B N 1
ATOM 877 C CA . LYS B 1 14 ? 13.438 17.266 -0.388 1 98.44 14 LYS B CA 1
ATOM 878 C C . LYS B 1 14 ? 13.211 15.883 0.205 1 98.44 14 LYS B C 1
ATOM 880 O O . LYS B 1 14 ? 12.602 15.742 1.265 1 98.44 14 LYS B O 1
ATOM 885 N N . ARG B 1 15 ? 13.703 14.852 -0.384 1 97.62 15 ARG B N 1
ATOM 886 C CA . ARG B 1 15 ? 13.414 13.469 -0.019 1 97.62 15 ARG B CA 1
ATOM 887 C C . ARG B 1 15 ? 13.82 13.18 1.423 1 97.62 15 ARG B C 1
ATOM 889 O O . ARG B 1 15 ? 13.055 12.586 2.184 1 97.62 15 ARG B O 1
ATOM 896 N N . GLU B 1 16 ? 15.039 13.547 1.807 1 96.81 16 GLU B N 1
ATOM 897 C CA . GLU B 1 16 ? 15.516 13.289 3.162 1 96.81 16 GLU B CA 1
ATOM 898 C C . GLU B 1 16 ? 14.656 14.016 4.195 1 96.81 16 GLU B C 1
ATOM 900 O O . GLU B 1 16 ? 14.312 13.445 5.234 1 96.81 16 GLU B O 1
ATOM 905 N N . GLU B 1 17 ? 14.406 15.25 3.939 1 97.38 17 GLU B N 1
ATOM 906 C CA . GLU B 1 17 ? 13.531 16.016 4.812 1 97.38 17 GLU B CA 1
ATOM 907 C C . GLU B 1 17 ? 12.164 15.352 4.953 1 97.38 17 GLU B C 1
ATOM 909 O O . GLU B 1 17 ? 11.633 15.234 6.062 1 97.38 17 GLU B O 1
ATOM 914 N N . PHE B 1 18 ? 11.625 14.898 3.857 1 98.31 18 PHE B N 1
ATOM 915 C CA . PHE B 1 18 ? 10.336 14.219 3.848 1 98.31 18 PHE B CA 1
ATOM 916 C C . PHE B 1 18 ? 10.367 12.984 4.742 1 98.31 18 PHE B C 1
ATOM 918 O O . PHE B 1 18 ? 9.492 12.797 5.59 1 98.31 18 PHE B O 1
ATOM 925 N N . LEU B 1 19 ? 11.391 12.203 4.555 1 97.31 19 LEU B N 1
ATOM 926 C CA . LEU B 1 19 ? 11.484 10.953 5.293 1 97.31 19 LEU B CA 1
ATOM 927 C C . LEU B 1 19 ? 11.625 11.211 6.789 1 97.31 19 LEU B C 1
ATOM 929 O O . LEU B 1 19 ? 11.133 10.43 7.605 1 97.31 19 LEU B O 1
ATOM 933 N N . GLN B 1 20 ? 12.219 12.289 7.16 1 96.44 20 GLN B N 1
ATOM 934 C CA . GLN B 1 20 ? 12.344 12.656 8.57 1 96.44 20 GLN B CA 1
ATOM 935 C C . GLN B 1 20 ? 11 13.133 9.133 1 96.44 20 GLN B C 1
ATOM 937 O O . GLN B 1 20 ? 10.578 12.68 10.195 1 96.44 20 GLN B O 1
ATOM 942 N N . GLU B 1 21 ? 10.352 13.969 8.414 1 97 21 GLU B N 1
ATOM 943 C CA . GLU B 1 21 ? 9.117 14.57 8.891 1 97 21 GLU B CA 1
ATOM 944 C C . GLU B 1 21 ? 7.984 13.547 8.945 1 97 21 GLU B C 1
ATOM 946 O O . GLU B 1 21 ? 7.133 13.602 9.836 1 97 21 GLU B O 1
ATOM 951 N N . ILE B 1 22 ? 8 12.648 8.016 1 97.81 22 ILE B N 1
ATOM 952 C CA . ILE B 1 22 ? 6.906 11.695 7.898 1 97.81 22 ILE B CA 1
ATOM 953 C C . ILE B 1 22 ? 6.902 10.758 9.109 1 97.81 22 ILE B C 1
ATOM 955 O O . ILE B 1 22 ? 5.883 10.148 9.43 1 97.81 22 ILE B O 1
ATOM 959 N N . GLU B 1 23 ? 8.07 10.617 9.766 1 97.44 23 GLU B N 1
ATOM 960 C CA . GLU B 1 23 ? 8.18 9.758 10.938 1 97.44 23 GLU B CA 1
ATOM 961 C C . GLU B 1 23 ? 7.27 10.242 12.062 1 97.44 23 GLU B C 1
ATOM 963 O O . GLU B 1 23 ? 6.629 9.43 12.742 1 97.44 23 GLU B O 1
ATOM 968 N N . ALA B 1 24 ? 7.238 11.539 12.258 1 96.94 24 ALA B N 1
ATOM 969 C CA . ALA B 1 24 ? 6.379 12.109 13.289 1 96.94 24 ALA B CA 1
ATOM 970 C C . ALA B 1 24 ? 4.906 11.836 12.992 1 96.94 24 ALA B C 1
ATOM 972 O O . ALA B 1 24 ? 4.113 11.586 13.906 1 96.94 24 ALA B O 1
ATOM 973 N N . VAL B 1 25 ? 4.555 11.883 11.75 1 98.31 25 VAL B N 1
ATOM 974 C CA . VAL B 1 25 ? 3.18 11.602 11.344 1 98.31 25 VAL B CA 1
ATOM 975 C C . VAL B 1 25 ? 2.848 10.141 11.617 1 98.31 25 VAL B C 1
ATOM 977 O O . VAL B 1 25 ? 1.783 9.828 12.156 1 98.31 25 VAL B O 1
ATOM 980 N N . MET B 1 26 ? 3.75 9.273 11.227 1 98.5 26 MET B N 1
ATOM 981 C CA . MET B 1 26 ? 3.521 7.844 11.414 1 98.5 26 MET B CA 1
ATOM 982 C C . MET B 1 26 ? 3.379 7.508 12.898 1 98.5 26 MET B C 1
ATOM 984 O O . MET B 1 26 ? 2.432 6.828 13.297 1 98.5 26 MET B O 1
ATOM 988 N N . ASP B 1 27 ? 4.34 8.008 13.727 1 98.38 27 ASP B N 1
ATOM 989 C CA . ASP B 1 27 ? 4.277 7.758 15.156 1 98.38 27 ASP B CA 1
ATOM 990 C C . ASP B 1 27 ? 2.988 8.312 15.758 1 98.38 27 ASP B C 1
ATOM 992 O O . ASP B 1 27 ? 2.301 7.621 16.516 1 98.38 27 ASP B O 1
ATOM 996 N N . GLY B 1 28 ? 2.688 9.531 15.469 1 98.56 28 GLY B N 1
ATOM 997 C CA . GLY B 1 28 ? 1.467 10.148 15.969 1 98.56 28 GLY B CA 1
ATOM 998 C C . GLY B 1 28 ? 0.212 9.414 15.531 1 98.56 28 GLY B C 1
ATOM 999 O O . GLY B 1 28 ? -0.69 9.1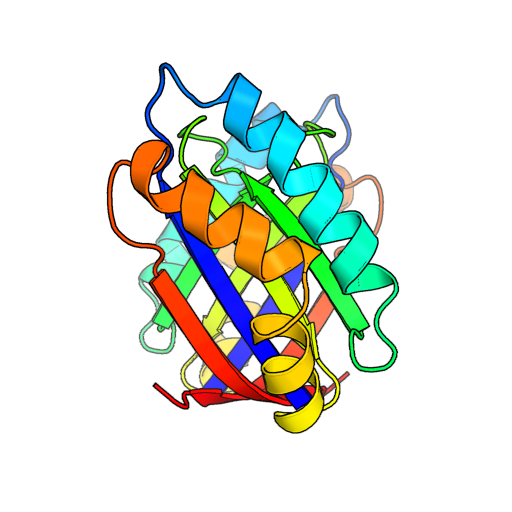88 16.344 1 98.56 28 GLY B O 1
ATOM 1000 N N . SER B 1 29 ? 0.107 9.039 14.211 1 98.75 29 SER B N 1
ATOM 1001 C CA . SER B 1 29 ? -1.057 8.352 13.664 1 98.75 29 SER B CA 1
ATOM 1002 C C . SER B 1 29 ? -1.254 6.988 14.328 1 98.75 29 SER B C 1
ATOM 1004 O O . SER B 1 29 ? -2.371 6.633 14.711 1 98.75 29 SER B O 1
ATOM 1006 N N . ARG B 1 30 ? -0.197 6.254 14.547 1 98.69 30 ARG B N 1
ATOM 1007 C CA . ARG B 1 30 ? -0.26 4.918 15.125 1 98.69 30 ARG B CA 1
ATOM 1008 C C . ARG B 1 30 ? -0.685 4.973 16.594 1 98.69 30 ARG B C 1
ATOM 1010 O O . ARG B 1 30 ? -1.191 3.99 17.125 1 98.69 30 ARG B O 1
ATOM 1017 N N . ALA B 1 31 ? -0.48 6.125 17.188 1 98.5 31 ALA B N 1
ATOM 1018 C CA . ALA B 1 31 ? -0.843 6.301 18.594 1 98.5 31 ALA B CA 1
ATOM 1019 C C . ALA B 1 31 ? -2.307 6.707 18.734 1 98.5 31 ALA B C 1
ATOM 1021 O O . ALA B 1 31 ? -2.859 6.684 19.844 1 98.5 31 ALA B O 1
ATOM 1022 N N . GLU B 1 32 ? -2.957 7.031 17.672 1 98.56 32 GLU B N 1
ATOM 1023 C CA . GLU B 1 32 ? -4.348 7.469 17.719 1 98.56 32 GLU B CA 1
ATOM 1024 C C . GLU B 1 32 ? -5.293 6.285 17.906 1 98.56 32 GLU B C 1
ATOM 1026 O O . GLU B 1 32 ? -5.109 5.234 17.281 1 98.56 32 GLU B O 1
ATOM 1031 N N . SER B 1 33 ? -6.285 6.398 18.734 1 96.81 33 SER B N 1
ATOM 1032 C CA . SER B 1 33 ? -7.18 5.324 19.141 1 96.81 33 SER B CA 1
ATOM 1033 C C . SER B 1 33 ? -7.895 4.711 17.938 1 96.81 33 SER B C 1
ATOM 1035 O O . SER B 1 33 ? -8.164 3.508 17.922 1 96.81 33 SER B O 1
ATOM 1037 N N . GLY B 1 34 ? -8.133 5.371 16.875 1 98.25 34 GLY B N 1
ATOM 1038 C CA . GLY B 1 34 ? -8.898 4.859 15.75 1 98.25 34 GLY B CA 1
ATOM 1039 C C . GLY B 1 34 ? -8.023 4.352 14.617 1 98.25 34 GLY B C 1
ATOM 1040 O O . GLY B 1 34 ? -8.531 3.877 13.602 1 98.25 34 GLY B O 1
ATOM 1041 N N . ASN B 1 35 ? -6.707 4.379 14.836 1 98.81 35 ASN B N 1
ATOM 1042 C CA . ASN B 1 35 ? -5.82 3.863 13.797 1 98.81 35 ASN B CA 1
ATOM 1043 C C . ASN B 1 35 ? -5.566 2.367 13.977 1 98.81 35 ASN B C 1
ATOM 1045 O O . ASN B 1 35 ? -5.207 1.917 15.062 1 98.81 35 ASN B O 1
ATOM 1049 N N . ASN B 1 36 ? -5.82 1.595 12.977 1 98.56 36 ASN B N 1
ATOM 1050 C CA . ASN B 1 36 ? -5.512 0.168 12.969 1 98.56 36 ASN B CA 1
ATOM 1051 C C . ASN B 1 36 ? -4.125 -0.101 12.391 1 98.56 36 ASN B C 1
ATOM 1053 O O . ASN B 1 36 ? -3.41 -0.986 12.859 1 98.56 36 ASN B O 1
ATOM 1057 N N . SER B 1 37 ? -3.775 0.576 11.344 1 98.38 37 SER B N 1
ATOM 1058 C CA . SER B 1 37 ? -2.445 0.507 10.75 1 98.38 37 SER B CA 1
ATOM 1059 C C . SER B 1 37 ? -2.143 1.755 9.93 1 98.38 37 SER B C 1
ATOM 1061 O O . SER B 1 37 ? -3.057 2.398 9.406 1 98.38 37 SER B O 1
ATOM 1063 N N . TYR B 1 38 ? -0.912 2.166 9.844 1 98.75 38 TYR B N 1
ATOM 1064 C CA . TYR B 1 38 ? -0.372 3.35 9.18 1 98.75 38 TYR B CA 1
ATOM 1065 C C . TYR B 1 38 ? 1.065 3.115 8.734 1 98.75 38 TYR B C 1
ATOM 1067 O O . TYR B 1 38 ? 2.004 3.291 9.508 1 98.75 38 TYR B O 1
ATOM 1075 N N . ASP B 1 39 ? 1.201 2.748 7.406 1 98.56 39 ASP B N 1
ATOM 1076 C CA . ASP B 1 39 ? 2.51 2.273 6.965 1 98.56 39 ASP B CA 1
ATOM 1077 C C . ASP B 1 39 ? 2.926 2.949 5.66 1 98.56 39 ASP B C 1
ATOM 1079 O O . ASP B 1 39 ? 2.15 2.99 4.699 1 98.56 39 ASP B O 1
ATOM 1083 N N . LEU B 1 40 ? 4.121 3.504 5.668 1 98.81 40 LEU B N 1
ATOM 1084 C CA . LEU B 1 40 ? 4.684 4.129 4.477 1 98.81 40 LEU B CA 1
ATOM 1085 C C . LEU B 1 40 ? 5.438 3.107 3.633 1 98.81 40 LEU B C 1
ATOM 1087 O O . LEU B 1 40 ? 6.188 2.285 4.164 1 98.81 40 LEU B O 1
ATOM 1091 N N . PHE B 1 41 ? 5.219 3.18 2.283 1 98.81 41 PHE B N 1
ATOM 1092 C CA . PHE B 1 41 ? 5.98 2.363 1.343 1 98.81 41 PHE B CA 1
ATOM 1093 C C . PHE B 1 41 ? 6.465 3.203 0.167 1 98.81 41 PHE B C 1
ATOM 1095 O O . PHE B 1 41 ? 5.922 4.277 -0.104 1 98.81 41 PHE B O 1
ATOM 1102 N N . GLN B 1 42 ? 7.48 2.736 -0.418 1 98.69 42 GLN B N 1
ATOM 1103 C CA . GLN B 1 42 ? 8.141 3.41 -1.53 1 98.69 42 GLN B CA 1
ATOM 1104 C C . GLN B 1 42 ? 8.016 2.6 -2.818 1 98.69 42 GLN B C 1
ATOM 1106 O O . GLN B 1 42 ? 8.078 1.369 -2.791 1 98.69 42 GLN B O 1
ATOM 1111 N N . ASP B 1 43 ? 7.84 3.291 -4.012 1 97.94 43 ASP B N 1
ATOM 1112 C CA . ASP B 1 43 ? 7.996 2.623 -5.301 1 97.94 43 ASP B CA 1
ATOM 1113 C C . ASP B 1 43 ? 9.422 2.1 -5.477 1 97.94 43 ASP B C 1
ATOM 1115 O O . ASP B 1 43 ? 10.383 2.865 -5.391 1 97.94 43 ASP B O 1
ATOM 1119 N N . PRO B 1 44 ? 9.547 0.799 -5.695 1 96.5 44 PRO B N 1
ATOM 1120 C CA . PRO B 1 44 ? 10.914 0.282 -5.801 1 96.5 44 PRO B CA 1
ATOM 1121 C C . PRO B 1 44 ? 11.648 0.816 -7.027 1 96.5 44 PRO B C 1
ATOM 1123 O O . PRO B 1 44 ? 12.883 0.727 -7.098 1 96.5 44 PRO B O 1
ATOM 1126 N N . LYS B 1 45 ? 10.93 1.396 -7.922 1 95.25 45 LYS B N 1
ATOM 1127 C CA . LYS B 1 45 ? 11.562 1.874 -9.148 1 95.25 45 LYS B CA 1
ATOM 1128 C C . LYS B 1 45 ? 11.656 3.396 -9.156 1 95.25 45 LYS B C 1
ATOM 1130 O O . LYS B 1 45 ? 12.141 3.986 -10.125 1 95.25 45 LYS B O 1
ATOM 1135 N N . ASP B 1 46 ? 11.141 4.055 -8.164 1 97.12 46 ASP B N 1
ATOM 1136 C CA . ASP B 1 46 ? 11.18 5.508 -8.039 1 97.12 46 ASP B CA 1
ATOM 1137 C C . ASP B 1 46 ? 11.352 5.934 -6.586 1 97.12 46 ASP B C 1
ATOM 1139 O O . ASP B 1 46 ? 10.391 5.945 -5.816 1 97.12 46 ASP B O 1
ATOM 1143 N N . ALA B 1 47 ? 12.5 6.398 -6.273 1 96.62 47 ALA B N 1
ATOM 1144 C CA . ALA B 1 47 ? 12.891 6.688 -4.895 1 96.62 47 ALA B CA 1
ATOM 1145 C C . ALA B 1 47 ? 12.07 7.844 -4.328 1 96.62 47 ALA B C 1
ATOM 1147 O O . ALA B 1 47 ? 12.07 8.078 -3.115 1 96.62 47 ALA B O 1
ATOM 1148 N N . ASN B 1 48 ? 11.359 8.562 -5.172 1 98.25 48 ASN B N 1
ATOM 1149 C CA . ASN B 1 48 ? 10.648 9.758 -4.711 1 98.25 48 ASN B CA 1
ATOM 1150 C C . ASN B 1 48 ? 9.141 9.539 -4.699 1 98.25 48 ASN B C 1
ATOM 1152 O O . ASN B 1 48 ? 8.375 10.477 -4.449 1 98.25 48 ASN B O 1
ATOM 1156 N N . SER B 1 49 ? 8.711 8.336 -5.008 1 98.5 49 SER B N 1
ATOM 1157 C CA . SER B 1 49 ? 7.293 7.988 -5.039 1 98.5 49 SER B CA 1
ATOM 1158 C C . SER B 1 49 ? 6.918 7.086 -3.869 1 98.5 49 SER B C 1
ATOM 1160 O O . SER B 1 49 ? 7.52 6.027 -3.678 1 98.5 49 SER B O 1
ATOM 1162 N N . PHE B 1 50 ? 5.898 7.543 -3.061 1 98.75 50 PHE B N 1
ATOM 1163 C CA . PHE B 1 50 ? 5.516 6.848 -1.838 1 98.75 50 PHE B CA 1
ATOM 1164 C C . PHE B 1 50 ? 4.004 6.656 -1.776 1 98.75 50 PHE B C 1
ATOM 1166 O O . PHE B 1 50 ? 3.256 7.352 -2.463 1 98.75 50 PHE B O 1
ATOM 1173 N N . VAL B 1 51 ? 3.631 5.703 -0.99 1 98.88 51 VAL B N 1
ATOM 1174 C CA . VAL B 1 51 ? 2.23 5.543 -0.613 1 98.88 51 VAL B CA 1
ATOM 1175 C C . VAL B 1 51 ? 2.127 5.277 0.887 1 98.88 51 VAL B C 1
ATOM 1177 O O . VAL B 1 51 ? 2.912 4.508 1.442 1 98.88 51 VAL B O 1
ATOM 1180 N N . MET B 1 52 ? 1.308 6.023 1.541 1 98.88 52 MET B N 1
ATOM 1181 C CA . MET B 1 52 ? 0.871 5.66 2.887 1 98.88 52 MET B CA 1
ATOM 1182 C C . MET B 1 52 ? -0.364 4.766 2.836 1 98.88 52 MET B C 1
ATOM 1184 O O . MET B 1 52 ? -1.385 5.145 2.258 1 98.88 52 MET B O 1
ATOM 1188 N N . VAL B 1 53 ? -0.252 3.553 3.35 1 98.88 53 VAL B N 1
ATOM 1189 C CA . VAL B 1 53 ? -1.376 2.633 3.48 1 98.88 53 VAL B CA 1
ATOM 1190 C C . VAL B 1 53 ? -1.945 2.709 4.895 1 98.88 53 VAL B C 1
ATOM 1192 O O . VAL B 1 53 ? -1.261 2.375 5.863 1 98.88 53 VAL B O 1
ATOM 1195 N N . GLU B 1 54 ? -3.219 3.141 4.949 1 98.88 54 GLU B N 1
ATOM 1196 C CA . GLU B 1 54 ? -3.826 3.432 6.242 1 98.88 54 GLU B CA 1
ATOM 1197 C C . GLU B 1 54 ? -5.094 2.611 6.453 1 98.88 54 GLU B C 1
ATOM 1199 O O . GLU B 1 54 ? -5.855 2.379 5.508 1 98.88 54 GLU B O 1
ATOM 1204 N N . ASN B 1 55 ? -5.25 2.158 7.605 1 98.88 55 ASN B N 1
ATOM 1205 C CA . ASN B 1 55 ? -6.492 1.535 8.055 1 98.88 55 ASN B CA 1
ATOM 1206 C C . ASN B 1 55 ? -7.012 2.18 9.336 1 98.88 55 ASN B C 1
ATOM 1208 O O . ASN B 1 55 ? -6.262 2.342 10.305 1 98.88 55 ASN B O 1
ATOM 1212 N N . TRP B 1 56 ? -8.266 2.594 9.297 1 98.88 56 TRP B N 1
ATOM 1213 C CA . TRP B 1 56 ? -8.898 3.324 10.391 1 98.88 56 TRP B CA 1
ATOM 1214 C C . TRP B 1 56 ? -10.203 2.658 10.805 1 98.88 56 TRP B C 1
ATOM 1216 O O . TRP B 1 56 ? -10.914 2.094 9.969 1 98.88 56 TRP B O 1
ATOM 1226 N N . LYS B 1 57 ? -10.469 2.877 12.031 1 98.56 57 LYS B N 1
ATOM 1227 C CA . LYS B 1 57 ? -11.688 2.311 12.609 1 98.56 57 LYS B CA 1
ATOM 1228 C C . LYS B 1 57 ? -12.93 2.844 11.906 1 98.56 57 LYS B C 1
ATOM 1230 O O . LYS B 1 57 ? -13.875 2.094 11.641 1 98.56 57 LYS B O 1
ATOM 1235 N N . ASP B 1 58 ? -13.008 4.09 11.703 1 98.38 58 ASP B N 1
ATOM 1236 C CA . ASP B 1 58 ? -14.156 4.75 11.078 1 98.38 58 ASP B CA 1
ATOM 1237 C C . ASP B 1 58 ? -13.789 6.152 10.602 1 98.38 58 ASP B C 1
ATOM 1239 O O . ASP B 1 58 ? -12.641 6.586 10.75 1 98.38 58 ASP B O 1
ATOM 1243 N N . MET B 1 59 ? -14.75 6.844 10 1 98.06 59 MET B N 1
ATOM 1244 C CA . MET B 1 59 ? -14.492 8.164 9.43 1 98.06 59 MET B CA 1
ATOM 1245 C C . MET B 1 59 ? -14.242 9.195 10.523 1 98.06 59 MET B C 1
ATOM 1247 O O . MET B 1 59 ? -13.539 10.18 10.305 1 98.06 59 MET B O 1
ATOM 1251 N N . GLU B 1 60 ? -14.82 8.992 11.68 1 98.5 60 GLU B N 1
ATOM 1252 C CA . GLU B 1 60 ? -14.539 9.883 12.797 1 98.5 60 GLU B CA 1
ATOM 1253 C C . GLU B 1 60 ? -13.062 9.875 13.164 1 98.5 60 GLU B C 1
ATOM 1255 O O . GLU B 1 60 ? -12.469 10.922 13.438 1 98.5 60 GLU B O 1
ATOM 1260 N N . ALA B 1 61 ? -12.5 8.672 13.172 1 98.75 61 ALA B N 1
ATOM 1261 C CA . ALA B 1 61 ? -11.07 8.539 13.445 1 98.75 61 ALA B CA 1
ATOM 1262 C C . ALA B 1 61 ? -10.242 9.25 12.383 1 98.75 61 ALA B C 1
ATOM 1264 O O . ALA B 1 61 ? -9.258 9.922 12.703 1 98.75 61 ALA B O 1
ATOM 1265 N N . VAL B 1 62 ? -10.633 9.133 11.156 1 98.69 62 VAL B N 1
ATOM 1266 C CA . VAL B 1 62 ? -9.93 9.797 10.062 1 98.69 62 VAL B CA 1
ATOM 1267 C C . VAL B 1 62 ? -10.008 11.312 10.25 1 98.69 62 VAL B C 1
ATOM 1269 O O . VAL B 1 62 ? -9 12.016 10.094 1 98.69 62 VAL B O 1
ATOM 1272 N N . GLN B 1 63 ? -11.164 11.805 10.57 1 98.25 63 GLN B N 1
ATOM 1273 C CA . GLN B 1 63 ? -11.336 13.242 10.773 1 98.25 63 GLN B CA 1
ATOM 1274 C C . GLN B 1 63 ? -10.477 13.742 11.938 1 98.25 63 GLN B C 1
ATOM 1276 O O . GLN B 1 63 ? -9.859 14.805 11.844 1 98.25 63 GLN B O 1
ATOM 1281 N N . ALA B 1 64 ? -10.453 13 13 1 98.5 64 ALA B N 1
ATOM 1282 C CA . ALA B 1 64 ? -9.594 13.344 14.125 1 98.5 64 ALA B CA 1
ATOM 1283 C C . ALA B 1 64 ? -8.125 13.398 13.695 1 98.5 64 ALA B C 1
ATOM 1285 O O . ALA B 1 64 ? -7.402 14.32 14.07 1 98.5 64 ALA B O 1
ATOM 1286 N N . HIS B 1 65 ? -7.691 12.43 12.93 1 98.69 65 HIS B N 1
ATOM 1287 C CA . HIS B 1 65 ? -6.328 12.406 12.414 1 98.69 65 HIS B CA 1
ATOM 1288 C C . HIS B 1 65 ? -6.035 13.648 11.578 1 98.69 65 HIS B C 1
ATOM 1290 O O . HIS B 1 65 ? -4.996 14.281 11.75 1 98.69 65 HIS B O 1
ATOM 1296 N N . ASN B 1 66 ? -6.988 14 10.688 1 97.75 66 ASN B N 1
ATOM 1297 C CA . ASN B 1 66 ? -6.797 15.117 9.766 1 97.75 66 ASN B CA 1
ATOM 1298 C C . ASN B 1 66 ? -6.664 16.438 10.508 1 97.75 66 ASN B C 1
ATOM 1300 O O . ASN B 1 66 ? -6.105 17.406 9.977 1 97.75 66 ASN B O 1
ATOM 1304 N N . THR B 1 67 ? -7.141 16.469 11.766 1 97.56 67 THR B N 1
ATOM 1305 C CA . THR B 1 67 ? -7.09 17.719 12.523 1 97.56 67 THR B CA 1
ATOM 1306 C C . THR B 1 67 ? -6.008 17.641 13.594 1 97.56 67 THR B C 1
ATOM 1308 O O . THR B 1 67 ? -5.809 18.609 14.344 1 97.56 67 THR B O 1
ATOM 1311 N N . SER B 1 68 ? -5.371 16.547 13.711 1 98.19 68 SER B N 1
ATOM 1312 C CA . SER B 1 68 ? -4.316 16.391 14.703 1 98.19 68 SER B CA 1
ATOM 1313 C C . SER B 1 68 ? -3.137 17.312 14.398 1 98.19 68 SER B C 1
ATOM 1315 O O . SER B 1 68 ? -2.93 17.719 13.25 1 98.19 68 SER B O 1
ATOM 1317 N N . SER B 1 69 ? -2.305 17.656 15.406 1 97.75 69 SER B N 1
ATOM 1318 C CA . SER B 1 69 ? -1.166 18.547 15.258 1 97.75 69 SER B CA 1
ATOM 1319 C C . SER B 1 69 ? -0.097 17.953 14.352 1 97.75 69 SER B C 1
ATOM 1321 O O . SER B 1 69 ? 0.462 18.641 13.5 1 97.75 69 SER B O 1
ATOM 1323 N N . HIS B 1 70 ? 0.225 16.672 14.586 1 97.81 70 HIS B N 1
ATOM 1324 C CA . HIS B 1 70 ? 1.278 16.047 13.789 1 97.81 70 HIS B CA 1
ATOM 1325 C C . HIS B 1 70 ? 0.901 16.031 12.312 1 97.81 70 HIS B C 1
ATOM 1327 O O . HIS B 1 70 ? 1.752 16.234 11.445 1 97.81 70 HIS B O 1
ATOM 1333 N N . PHE B 1 71 ? -0.35 15.758 11.969 1 98.19 71 PHE B N 1
ATOM 1334 C CA . PHE B 1 71 ? -0.757 15.719 10.57 1 98.19 71 PHE B CA 1
ATOM 1335 C C . PHE B 1 71 ? -0.791 17.125 9.977 1 98.19 71 PHE B C 1
ATOM 1337 O O . PHE B 1 71 ? -0.273 17.359 8.883 1 98.19 71 PHE B O 1
ATOM 1344 N N . GLN B 1 72 ? -1.369 18.109 10.727 1 97.5 72 GLN B N 1
ATOM 1345 C CA . GLN B 1 72 ? -1.473 19.469 10.227 1 97.5 72 GLN B CA 1
ATOM 1346 C C . GLN B 1 72 ? -0.092 20.078 10.008 1 97.5 72 GLN B C 1
ATOM 1348 O O . GLN B 1 72 ? 0.131 20.781 9.016 1 97.5 72 GLN B O 1
ATOM 1353 N N . LYS B 1 73 ? 0.773 19.859 10.891 1 96.5 73 LYS B N 1
ATOM 1354 C CA . LYS B 1 73 ? 2.145 20.328 10.719 1 96.5 73 LYS B CA 1
ATOM 1355 C C . LYS B 1 73 ? 2.773 19.75 9.461 1 96.5 73 LYS B C 1
ATOM 1357 O O . LYS B 1 73 ? 3.428 20.469 8.695 1 96.5 73 LYS B O 1
ATOM 1362 N N . PHE B 1 74 ? 2.6 18.438 9.25 1 97.44 74 PHE B N 1
ATOM 1363 C CA . PHE B 1 74 ? 3.158 17.781 8.078 1 97.44 74 PHE B CA 1
ATOM 1364 C C . PHE B 1 74 ? 2.566 18.344 6.797 1 97.44 74 PHE B C 1
ATOM 1366 O O . PHE B 1 74 ? 3.295 18.625 5.844 1 97.44 74 PHE B O 1
ATOM 1373 N N . ILE B 1 75 ? 1.244 18.469 6.781 1 96 75 ILE B N 1
ATOM 1374 C CA . ILE B 1 75 ? 0.576 18.922 5.566 1 96 75 ILE B CA 1
ATOM 1375 C C . ILE B 1 75 ? 1.073 20.328 5.191 1 96 75 ILE B C 1
ATOM 1377 O O . ILE B 1 75 ? 1.258 20.625 4.012 1 96 75 ILE B O 1
ATOM 1381 N N . ALA B 1 76 ? 1.289 21.172 6.129 1 94.62 76 ALA B N 1
ATOM 1382 C CA . ALA B 1 76 ? 1.831 22.5 5.879 1 94.62 76 ALA B CA 1
ATOM 1383 C C . ALA B 1 76 ? 3.199 22.422 5.207 1 94.62 76 ALA B C 1
ATOM 1385 O O . ALA B 1 76 ? 3.48 23.156 4.266 1 94.62 76 ALA B O 1
ATOM 1386 N N . SER B 1 77 ? 3.998 21.516 5.613 1 94.69 77 SER B N 1
ATOM 1387 C CA . SER B 1 77 ? 5.34 21.328 5.07 1 94.69 77 SER B CA 1
ATOM 1388 C C . SER B 1 77 ? 5.293 20.594 3.736 1 94.69 77 SER B C 1
ATOM 1390 O O . SER B 1 77 ? 6.113 20.844 2.852 1 94.69 77 SER B O 1
ATOM 1392 N N . ALA B 1 78 ? 4.363 19.656 3.643 1 94.12 78 ALA B N 1
ATOM 1393 C CA . ALA B 1 78 ? 4.266 18.781 2.484 1 94.12 78 ALA B CA 1
ATOM 1394 C C . ALA B 1 78 ? 4.051 19.578 1.202 1 94.12 78 ALA B C 1
ATOM 1396 O O . ALA B 1 78 ? 4.57 19.219 0.143 1 94.12 78 ALA B O 1
ATOM 1397 N N . LYS B 1 79 ? 3.393 20.672 1.276 1 93.75 79 LYS B N 1
ATOM 1398 C CA . LYS B 1 79 ? 3.141 21.516 0.111 1 93.75 79 LYS B CA 1
ATOM 1399 C C . LYS B 1 79 ? 4.445 21.938 -0.545 1 93.75 79 LYS B C 1
ATOM 1401 O O . LYS B 1 79 ? 4.516 22.094 -1.768 1 93.75 79 LYS B O 1
ATOM 1406 N N . GLU B 1 80 ? 5.43 22.016 0.214 1 96.19 80 GLU B N 1
ATOM 1407 C CA . GLU B 1 80 ? 6.723 22.453 -0.294 1 96.19 80 GLU B CA 1
ATOM 1408 C C . GLU B 1 80 ? 7.578 21.266 -0.73 1 96.19 80 GLU B C 1
ATOM 1410 O O . GLU B 1 80 ? 8.492 21.422 -1.546 1 96.19 80 GLU B O 1
ATOM 1415 N N . MET B 1 81 ? 7.293 20.188 -0.229 1 98.38 81 MET B N 1
ATOM 1416 C CA . MET B 1 81 ? 8.172 19.031 -0.434 1 98.38 81 MET B CA 1
ATOM 1417 C C . MET B 1 81 ? 7.688 18.188 -1.604 1 98.38 81 MET B C 1
ATOM 1419 O O . MET B 1 81 ? 8.477 17.469 -2.223 1 98.38 81 MET B O 1
ATOM 1423 N N . LEU B 1 82 ? 6.414 18.25 -1.851 1 98.25 82 LEU B N 1
ATOM 1424 C CA . LEU B 1 82 ? 5.832 17.359 -2.852 1 98.25 82 LEU B CA 1
ATOM 1425 C C . LEU B 1 82 ? 5.855 18.016 -4.23 1 98.25 82 LEU B C 1
ATOM 1427 O O . LEU B 1 82 ? 5.699 19.234 -4.352 1 98.25 82 LEU B O 1
ATOM 1431 N N . SER B 1 83 ? 6.07 17.203 -5.238 1 97.94 83 SER B N 1
ATOM 1432 C CA . SER B 1 83 ? 6.117 17.688 -6.609 1 97.94 83 SER B CA 1
ATOM 1433 C C . SER B 1 83 ? 4.719 17.797 -7.207 1 97.94 83 SER B C 1
ATOM 1435 O O . SER B 1 83 ? 4.551 18.312 -8.312 1 97.94 83 SER B O 1
ATOM 1437 N N . ALA B 1 84 ? 3.74 17.266 -6.613 1 96.12 84 ALA B N 1
ATOM 1438 C CA . ALA B 1 84 ? 2.314 17.312 -6.926 1 96.12 84 ALA B CA 1
ATOM 1439 C C . ALA B 1 84 ? 1.47 17.188 -5.66 1 96.12 84 ALA B C 1
ATOM 1441 O O . ALA B 1 84 ? 1.963 16.766 -4.617 1 96.12 84 ALA B O 1
ATOM 1442 N N . PRO B 1 85 ? 0.198 17.625 -5.73 1 95.75 85 PRO B N 1
ATOM 1443 C CA . PRO B 1 85 ? -0.645 17.5 -4.539 1 95.75 85 PRO B CA 1
ATOM 1444 C C . PRO B 1 85 ? -0.797 16.062 -4.07 1 95.75 85 PRO B C 1
ATOM 1446 O O . PRO B 1 85 ? -0.859 15.141 -4.898 1 95.75 85 PRO B O 1
ATOM 1449 N N . LEU B 1 86 ? -0.83 15.891 -2.736 1 96.81 86 LEU B N 1
ATOM 1450 C CA . LEU B 1 86 ? -1.129 14.578 -2.16 1 96.81 86 LEU B CA 1
ATOM 1451 C C . LEU B 1 86 ? -2.428 14.023 -2.729 1 96.81 86 LEU B C 1
ATOM 1453 O O . LEU B 1 86 ? -3.434 14.734 -2.809 1 96.81 86 LEU B O 1
ATOM 1457 N N . ALA B 1 87 ? -2.379 12.828 -3.195 1 97.19 87 ALA B N 1
ATOM 1458 C CA . ALA B 1 87 ? -3.555 12.156 -3.738 1 97.19 87 ALA B CA 1
ATOM 1459 C C . ALA B 1 87 ? -3.982 11 -2.842 1 97.19 87 ALA B C 1
ATOM 1461 O O . ALA B 1 87 ? -3.199 10.078 -2.59 1 97.19 87 ALA B O 1
ATOM 1462 N N . ALA B 1 88 ? -5.223 11.023 -2.398 1 98.12 88 ALA B N 1
ATOM 1463 C CA . ALA B 1 88 ? -5.707 9.977 -1.505 1 98.12 88 ALA B CA 1
ATOM 1464 C C . ALA B 1 88 ? -6.914 9.266 -2.1 1 98.12 88 ALA B C 1
ATOM 1466 O O . ALA B 1 88 ? -7.863 9.906 -2.559 1 98.12 88 ALA B O 1
ATOM 1467 N N . ASP B 1 89 ? -6.883 7.988 -2.152 1 98.62 89 ASP B N 1
ATOM 1468 C CA . ASP B 1 89 ? -8.062 7.152 -2.369 1 98.62 89 ASP B CA 1
ATOM 1469 C C . ASP B 1 89 ? -8.633 6.656 -1.044 1 98.62 89 ASP B C 1
ATOM 1471 O O . ASP B 1 89 ? -7.91 6.082 -0.225 1 98.62 89 ASP B O 1
ATOM 1475 N N . VAL B 1 90 ? -9.852 6.875 -0.849 1 98.81 90 VAL B N 1
ATOM 1476 C CA . VAL B 1 90 ? -10.508 6.547 0.415 1 98.81 90 VAL B CA 1
ATOM 1477 C C . VAL B 1 90 ? -11.602 5.508 0.177 1 98.81 90 VAL B C 1
ATOM 1479 O O . VAL B 1 90 ? -12.453 5.684 -0.694 1 98.81 90 VAL B O 1
ATOM 1482 N N . TYR B 1 91 ? -11.562 4.469 0.937 1 98.81 91 TYR B N 1
ATOM 1483 C CA . TYR B 1 91 ? -12.547 3.395 0.842 1 98.81 91 TYR B CA 1
ATOM 1484 C C . TYR B 1 91 ? -13.219 3.154 2.186 1 98.81 91 TYR B C 1
ATOM 1486 O O . TYR B 1 91 ? -12.586 3.26 3.236 1 98.81 91 TYR B O 1
ATOM 1494 N N . GLN B 1 92 ? -14.453 2.889 2.107 1 98.81 92 GLN B N 1
ATOM 1495 C CA . GLN B 1 92 ? -15.188 2.387 3.262 1 98.81 92 GLN B CA 1
ATOM 1496 C C . GLN B 1 92 ? -15.594 0.928 3.064 1 98.81 92 GLN B C 1
ATOM 1498 O O . GLN B 1 92 ? -16.125 0.56 2.012 1 98.81 92 GLN B O 1
ATOM 1503 N N . GLY B 1 93 ? -15.219 0.133 3.99 1 98.19 93 GLY B N 1
ATOM 1504 C CA . GLY B 1 93 ? -15.555 -1.274 3.834 1 98.19 93 GLY B CA 1
ATOM 1505 C C . GLY B 1 93 ? -15.266 -2.096 5.078 1 98.19 93 GLY B C 1
ATOM 1506 O O . GLY B 1 93 ? -15.188 -1.555 6.18 1 98.19 93 GLY B O 1
ATOM 1507 N N . GLU B 1 94 ? -15.227 -3.465 4.895 1 98.38 94 GLU B N 1
ATOM 1508 C CA . GLU B 1 94 ? -14.977 -4.414 5.973 1 98.38 94 GLU B CA 1
ATOM 1509 C C . GLU B 1 94 ? -13.898 -5.418 5.582 1 98.38 94 GLU B C 1
ATOM 1511 O O . GLU B 1 94 ? -13.781 -5.797 4.414 1 98.38 94 GLU B O 1
ATOM 1516 N N . LYS B 1 95 ? -13.156 -5.762 6.551 1 98.44 95 LYS B N 1
ATOM 1517 C CA . LYS B 1 95 ? -12.18 -6.82 6.34 1 98.44 95 LYS B CA 1
ATOM 1518 C C . LYS B 1 95 ? -12.859 -8.18 6.191 1 98.44 95 LYS B C 1
ATOM 1520 O O . LYS B 1 95 ? -13.766 -8.516 6.957 1 98.44 95 LYS B O 1
ATOM 1525 N N . LEU B 1 96 ? -12.406 -8.922 5.211 1 98.5 96 LEU B N 1
ATOM 1526 C CA . LEU B 1 96 ? -13.047 -10.203 4.934 1 98.5 96 LEU B CA 1
ATOM 1527 C C . LEU B 1 96 ? -12.305 -11.344 5.621 1 98.5 96 LEU B C 1
ATOM 1529 O O . LEU B 1 96 ? -12.852 -12.438 5.777 1 98.5 96 LEU B O 1
ATOM 1533 N N . ASN B 1 97 ? -11.078 -11.18 5.938 1 96.62 97 ASN B N 1
ATOM 1534 C CA . ASN B 1 97 ? -10.297 -12.227 6.594 1 96.62 97 ASN B CA 1
ATOM 1535 C C . ASN B 1 97 ? -9.672 -11.719 7.891 1 96.62 97 ASN B C 1
ATOM 1537 O O . ASN B 1 97 ? -9.633 -10.516 8.141 1 96.62 97 ASN B O 1
#

Sequence (194 aa):
MIIIHARMTVKPEKREEFLQEIEAVMDGSRAESGNNSYDLFQDPKDANSFVMVENWKDMEAVQAHNTSSHFQKFIASAKEMLSAPLAADVYQGEKLNMIIIHARMTVKPEKREEFLQEIEAVMDGSRAESGNNSYDLFQDPKDANSFVMVENWKDMEAVQAHNTSSHFQKFIASAKEMLSAPLAADVYQGEKLN

Solvent-accessible surface area (backbone atoms only — not comparable to full-atom values): 9937 Å² total; per-residue (Å²): 62,29,41,34,47,38,36,39,39,37,30,77,92,32,41,70,60,48,60,57,56,49,47,53,32,40,56,51,48,59,67,36,89,34,40,75,44,62,44,69,27,23,34,82,89,36,94,42,33,35,36,36,46,35,33,25,56,33,69,68,36,50,53,51,48,66,68,30,65,52,42,44,56,46,55,66,52,41,70,75,32,32,73,51,81,77,42,70,50,39,30,43,34,44,72,73,112,62,29,39,35,46,37,36,39,41,38,30,77,93,33,43,69,60,47,63,58,54,48,47,53,33,40,56,53,47,58,68,36,90,34,39,76,45,62,45,68,26,24,32,80,87,36,95,41,34,36,35,36,46,34,32,26,57,32,68,67,38,49,52,53,47,66,67,28,66,52,43,46,55,45,54,66,51,40,68,74,33,33,74,50,78,76,42,70,50,39,28,43,34,44,72,73,112

Radius of gyration: 16.89 Å; Cα contacts (8 Å, |Δi|>4): 374; chains: 2; bounding box: 36×44×37 Å

InterPro domains:
  IPR007138 Antibiotic biosynthesis monooxygenase domain [PF03992] (1-76)
  IPR007138 Antibiotic biosynthesis monooxygenase domain [PS51725] (2-91)
  IPR011008 Dimeric alpha-beta barrel [SSF54909] (1-91)
  IPR050744 AI-2 Signaling Cycle Isomerase LsrG [PTHR33336] (1-92)

pLDDT: mean 97.91, std 1.12, range [93.75, 98.94]